Protein AF-A0A7C9PHB1-F1 (afdb_monomer_lite)

pLDDT: mean 70.89, std 14.71, range [35.75, 93.06]

Secondary structure (DSSP, 8-state):
-PPPPP--------------HHHHHHHHHHHHHHHHHHHHHHHHHHHHHHHHHHHHT-------SS-S-THHHHHHHHHHHHHHHHHHHHHHHHTT-GGGHHHHHHHHHHHHHHHHHHHHHHHHHH-HHHHHHHHHSSGGGGHHHHHHHHHHHHHHHHHHHHHHHHHHHTTS-HHHHHHHHHHHHHHHHHHHHHHT-HHHHHHHTSEETTEEHHHHHHHHHHHHHHHHHHSPPTTTTS---

Sequence (241 aa):
MVSPAPLSTLTPSGRAPAYGPEGSADVLARRARWELMLLGAAGLALALAGVLAGLWTWPGPYGAHQESGTGGAWGAGLAAVLYALAWWACVWRAGRHEATRWMWMGMAVLLLCLAMALQLQGLERLTGNARALAHAEGWYAQRRPVQAALLVVLGLGVWRARRLLPRLATATGPQDRAAGMAALLLAVFVLGRAISLHHVDAVLQWPLGPMPLGAWLENGLLAVLVALGLRGPPGARGRQP

Structure (mmCIF, N/CA/C/O backbone):
data_AF-A0A7C9PHB1-F1
#
_entry.id   AF-A0A7C9PHB1-F1
#
loop_
_atom_site.group_PDB
_atom_site.id
_atom_site.type_symbol
_atom_site.label_atom_id
_atom_site.label_alt_id
_atom_site.label_comp_id
_atom_site.label_asym_id
_atom_site.label_entity_id
_atom_site.label_seq_id
_atom_site.pdbx_PDB_ins_code
_atom_site.Cartn_x
_atom_site.Cartn_y
_atom_site.Cartn_z
_atom_site.occupancy
_atom_site.B_iso_or_equiv
_atom_site.auth_seq_id
_atom_site.auth_comp_id
_atom_site.auth_asym_id
_atom_site.auth_atom_id
_atom_site.pdbx_PDB_model_num
ATOM 1 N N . MET A 1 1 ? -24.212 -48.017 75.667 1.00 48.22 1 MET A N 1
ATOM 2 C CA . MET A 1 1 ? -25.182 -48.046 74.552 1.00 48.22 1 MET A CA 1
ATOM 3 C C . MET A 1 1 ? -24.913 -46.827 73.689 1.00 48.22 1 MET A C 1
ATOM 5 O O . MET A 1 1 ? -25.104 -45.713 74.153 1.00 48.22 1 MET A O 1
ATOM 9 N N . VAL A 1 2 ? -24.317 -47.044 72.518 1.00 51.00 2 VAL A N 1
ATOM 10 C CA . VAL A 1 2 ? -23.860 -45.994 71.596 1.00 51.00 2 VAL A CA 1
ATOM 11 C C . VAL A 1 2 ? -25.013 -45.661 70.652 1.00 51.00 2 VAL A C 1
ATOM 13 O O . VAL A 1 2 ? -25.549 -46.556 70.005 1.00 51.00 2 VAL A O 1
ATOM 16 N N . SER A 1 3 ? -25.417 -44.392 70.625 1.00 55.81 3 SER A N 1
ATOM 17 C CA . SER A 1 3 ? -26.483 -43.880 69.759 1.00 55.81 3 SER A CA 1
ATOM 18 C C . SER A 1 3 ? -25.923 -43.608 68.353 1.00 55.81 3 SER A C 1
ATOM 20 O O . SER A 1 3 ? -24.896 -42.929 68.262 1.00 55.81 3 SER A O 1
ATOM 22 N N . PRO A 1 4 ? -26.519 -44.119 67.259 1.00 64.94 4 PRO A N 1
ATOM 23 C CA . PRO A 1 4 ? -26.032 -43.844 65.912 1.00 64.94 4 PRO A CA 1
ATOM 24 C C . PRO A 1 4 ? -26.489 -42.457 65.430 1.00 64.94 4 PRO A C 1
ATOM 26 O O . PRO A 1 4 ? -27.653 -42.083 65.565 1.00 64.94 4 PRO A O 1
ATOM 29 N N . ALA A 1 5 ? -25.554 -41.695 64.861 1.00 61.03 5 ALA A N 1
ATOM 30 C CA . ALA A 1 5 ? -25.803 -40.397 64.238 1.00 61.03 5 ALA A CA 1
ATOM 31 C C . ALA A 1 5 ? -26.538 -40.543 62.884 1.00 61.03 5 ALA A C 1
ATOM 33 O O . ALA A 1 5 ? -26.307 -41.525 62.173 1.00 61.03 5 ALA A O 1
ATOM 34 N N . PRO A 1 6 ? -27.395 -39.581 62.491 1.00 63.75 6 PRO A N 1
ATOM 35 C CA . PRO A 1 6 ? -28.136 -39.651 61.237 1.00 63.75 6 PRO A CA 1
ATOM 36 C C . PRO A 1 6 ? -27.265 -39.274 60.027 1.00 63.75 6 PRO A C 1
ATOM 38 O O . PRO A 1 6 ? -26.577 -38.254 60.020 1.00 63.75 6 PRO A O 1
ATOM 41 N N . LEU A 1 7 ? -27.344 -40.105 58.985 1.00 54.78 7 LEU A N 1
ATOM 42 C CA . LEU A 1 7 ? -26.804 -39.870 57.645 1.00 54.78 7 LEU A CA 1
ATOM 43 C C . LEU A 1 7 ? -27.501 -38.667 56.995 1.00 54.78 7 LEU A C 1
ATOM 45 O O . LEU A 1 7 ? -28.670 -38.736 56.616 1.00 54.78 7 LEU A O 1
ATOM 49 N N . SER A 1 8 ? -26.769 -37.567 56.845 1.00 57.16 8 SER A N 1
ATOM 50 C CA . SER A 1 8 ? -27.176 -36.407 56.062 1.00 57.16 8 SER A CA 1
ATOM 51 C C . SER A 1 8 ? -27.083 -36.711 54.564 1.00 57.16 8 SER A C 1
ATOM 53 O O . SER A 1 8 ? -26.026 -36.992 54.002 1.00 57.16 8 SER A O 1
ATOM 55 N N . THR A 1 9 ? -28.238 -36.640 53.912 1.00 57.38 9 THR A N 1
ATOM 56 C CA . THR A 1 9 ? -28.441 -36.719 52.467 1.00 57.38 9 THR A CA 1
ATOM 57 C C . THR A 1 9 ? -27.758 -35.551 51.752 1.00 57.38 9 THR A C 1
ATOM 59 O O . THR A 1 9 ? -28.245 -34.420 51.781 1.00 57.38 9 THR A O 1
ATOM 62 N N . LEU A 1 10 ? -26.641 -35.823 51.077 1.00 53.00 10 LEU A N 1
ATOM 63 C CA . LEU A 1 10 ? -26.039 -34.922 50.095 1.00 53.00 10 LEU A CA 1
ATOM 64 C C . LEU A 1 10 ? -26.866 -34.961 48.803 1.00 53.00 10 LEU A C 1
ATOM 66 O O . LEU A 1 10 ? -26.681 -35.831 47.957 1.00 53.00 10 LEU A O 1
ATOM 70 N N . THR A 1 11 ? -27.790 -34.016 48.638 1.00 60.16 11 THR A N 1
ATOM 71 C CA . THR A 1 11 ? -28.398 -33.725 47.333 1.00 60.16 11 THR A CA 1
ATOM 72 C C . THR A 1 11 ? -27.399 -32.942 46.473 1.00 60.16 11 THR A C 1
ATOM 74 O O . THR A 1 11 ? -26.999 -31.845 46.879 1.00 60.16 11 THR A O 1
ATOM 77 N N . PRO A 1 12 ? -27.005 -33.428 45.283 1.00 57.41 12 PRO A N 1
ATOM 78 C CA . PRO A 1 12 ? -26.178 -32.655 44.372 1.00 57.41 12 PRO A CA 1
ATOM 79 C C . PRO A 1 12 ? -27.051 -31.573 43.727 1.00 57.41 12 PRO A C 1
ATOM 81 O O . PRO A 1 12 ? -27.823 -31.838 42.809 1.00 57.41 12 PRO A O 1
ATOM 84 N N . SER A 1 13 ? -26.942 -30.335 44.213 1.00 53.66 13 SER A N 1
ATOM 85 C CA . SER A 1 13 ? -27.543 -29.157 43.573 1.00 53.66 13 SER A CA 1
ATOM 86 C C . SER A 1 13 ? -26.730 -28.758 42.334 1.00 53.66 13 SER A C 1
ATOM 88 O O . SER A 1 13 ? -26.072 -27.723 42.272 1.00 53.66 13 SER A O 1
ATOM 90 N N . GLY A 1 14 ? -26.758 -29.617 41.317 1.00 51.91 14 GLY A N 1
ATOM 91 C CA . GLY A 1 14 ? -26.189 -29.348 40.001 1.00 51.91 14 GLY A CA 1
ATOM 92 C C . GLY A 1 14 ? -27.028 -28.320 39.246 1.00 51.91 14 GLY A C 1
ATOM 93 O O . GLY A 1 14 ? -27.779 -28.674 38.342 1.00 51.91 14 GLY A O 1
ATOM 94 N N . ARG A 1 15 ? -26.911 -27.034 39.599 1.00 56.19 15 ARG A N 1
ATOM 95 C CA . ARG A 1 15 ? -27.306 -25.950 38.690 1.00 56.19 15 ARG A CA 1
ATOM 96 C C . ARG A 1 15 ? -26.367 -26.004 37.490 1.00 56.19 15 ARG A C 1
ATOM 98 O O . ARG A 1 15 ? -25.216 -25.588 37.586 1.00 56.19 15 ARG A O 1
ATOM 105 N N . ALA A 1 16 ? -26.861 -26.521 36.367 1.00 58.53 16 ALA A N 1
ATOM 106 C CA . ALA A 1 16 ? -26.212 -26.321 35.081 1.00 58.53 16 ALA A CA 1
ATOM 107 C C . ALA A 1 16 ? -26.002 -24.806 34.883 1.00 58.53 16 ALA A C 1
ATOM 109 O O . ALA A 1 16 ? -26.950 -24.042 35.101 1.00 58.53 16 ALA A O 1
ATOM 110 N N . PRO A 1 17 ? -24.788 -24.342 34.535 1.00 62.47 17 PRO A N 1
ATOM 111 C CA . PRO A 1 17 ? -24.560 -22.930 34.283 1.00 62.47 17 PRO A CA 1
ATOM 112 C C . PRO A 1 17 ? -25.465 -22.511 33.126 1.00 62.47 17 PRO A C 1
ATOM 114 O O . PRO A 1 17 ? -25.335 -23.011 32.009 1.00 62.47 17 PRO A O 1
ATOM 117 N N . ALA A 1 18 ? -26.419 -21.627 33.414 1.00 55.84 18 ALA A N 1
ATOM 118 C CA . ALA A 1 18 ? -27.270 -21.026 32.406 1.00 55.84 18 ALA A CA 1
ATOM 119 C C . ALA A 1 18 ? -26.368 -20.241 31.446 1.00 55.84 18 ALA A C 1
ATOM 121 O O . ALA A 1 18 ? -25.882 -19.158 31.773 1.00 55.84 18 ALA A O 1
ATOM 122 N N . TYR A 1 19 ? -26.093 -20.822 30.279 1.00 56.03 19 TYR A N 1
ATOM 123 C CA . TYR A 1 19 ? -25.385 -20.157 29.194 1.00 56.03 19 TYR A CA 1
ATOM 124 C C . TYR A 1 19 ? -26.337 -19.100 28.627 1.00 56.03 19 TYR A C 1
ATOM 126 O O . TYR A 1 19 ? -27.149 -19.373 27.746 1.00 56.03 19 TYR A O 1
ATOM 134 N N . GLY A 1 20 ? -26.313 -17.906 29.219 1.00 65.44 20 GLY A N 1
ATOM 135 C CA . GLY A 1 20 ? -27.090 -16.774 28.735 1.00 65.44 20 GLY A CA 1
ATOM 136 C C . GLY A 1 20 ? -26.684 -16.408 27.300 1.00 65.44 20 GLY A C 1
ATOM 137 O O . GLY A 1 20 ? -25.546 -16.673 26.897 1.00 65.44 20 GLY A O 1
ATOM 138 N N . PRO A 1 21 ? -27.578 -15.774 26.522 1.00 61.44 21 PRO A N 1
ATOM 139 C CA . PRO A 1 21 ? -27.311 -15.379 25.136 1.00 61.44 21 PRO A CA 1
ATOM 140 C C . PRO A 1 21 ? -26.039 -14.524 24.978 1.00 61.44 21 PRO A C 1
ATOM 142 O O . PRO A 1 21 ? -25.384 -14.603 23.938 1.00 61.44 21 PRO A O 1
ATOM 145 N N . GLU A 1 22 ? -25.612 -13.808 26.023 1.00 58.41 22 GLU A N 1
ATOM 146 C CA . GLU A 1 22 ? -24.348 -13.055 26.064 1.00 58.41 22 GLU A CA 1
ATOM 147 C C . GLU A 1 22 ? -23.098 -13.932 25.861 1.00 58.41 22 GLU A C 1
ATOM 149 O O . GLU A 1 22 ? -22.150 -13.520 25.192 1.00 58.41 22 GLU A O 1
ATOM 154 N N . GLY A 1 23 ? -23.112 -15.187 26.328 1.00 62.91 23 GLY A N 1
ATOM 155 C CA . GLY A 1 23 ? -21.995 -16.117 26.145 1.00 62.91 23 GLY A CA 1
ATOM 156 C C . GLY A 1 23 ? -21.765 -16.497 24.680 1.00 62.91 23 GLY A C 1
ATOM 157 O O . GLY A 1 23 ? -20.626 -16.693 24.257 1.00 62.91 23 GLY A O 1
ATOM 158 N N . SER A 1 24 ? -22.831 -16.557 23.876 1.00 67.31 24 SER A N 1
ATOM 159 C CA . SER A 1 24 ? -22.735 -16.893 22.451 1.00 67.31 24 SER A CA 1
ATOM 160 C C . SER A 1 24 ? -22.140 -15.757 21.611 1.00 67.31 24 SER A C 1
ATOM 162 O O . SER A 1 24 ? -21.308 -16.018 20.738 1.00 67.31 24 SER A O 1
ATOM 164 N N . ALA A 1 25 ? -22.477 -14.501 21.922 1.00 72.38 25 ALA A N 1
ATOM 165 C CA . ALA A 1 25 ? -21.942 -13.327 21.234 1.00 72.38 25 ALA A CA 1
ATOM 166 C C . ALA A 1 25 ? -20.429 -13.182 21.462 1.00 72.38 25 ALA A C 1
ATOM 168 O O . ALA A 1 25 ? -19.664 -12.992 20.514 1.00 72.38 25 ALA A O 1
ATOM 169 N N . ASP A 1 26 ? -19.975 -13.383 22.699 1.00 76.31 26 ASP A N 1
ATOM 170 C CA . ASP A 1 26 ? -18.555 -13.343 23.045 1.00 76.31 26 ASP A CA 1
ATOM 171 C C . ASP A 1 26 ? -17.750 -14.474 22.401 1.00 76.31 26 ASP A C 1
ATOM 173 O O . ASP A 1 26 ? -16.607 -14.276 21.973 1.00 76.31 26 ASP A O 1
ATOM 177 N N . VAL A 1 27 ? -18.329 -15.673 22.308 1.00 75.06 27 VAL A N 1
ATOM 178 C CA . VAL A 1 27 ? -17.698 -16.814 21.633 1.00 75.06 27 VAL A CA 1
ATOM 179 C C . VAL A 1 27 ? -17.568 -16.554 20.130 1.00 75.06 27 VAL A C 1
ATOM 181 O O . VAL A 1 27 ? -16.490 -16.778 19.575 1.00 75.06 27 VAL A O 1
ATOM 184 N N . LEU A 1 28 ? -18.598 -16.004 19.481 1.00 77.38 28 LEU A N 1
ATOM 185 C CA . LEU A 1 28 ? -18.544 -15.619 18.066 1.00 77.38 28 LEU A CA 1
ATOM 186 C C . LEU A 1 28 ? -17.532 -14.491 17.820 1.00 77.38 28 LEU A C 1
ATOM 188 O O . LEU A 1 28 ? -16.728 -14.579 16.892 1.00 77.38 28 LEU A O 1
ATOM 192 N N . ALA A 1 29 ? -17.481 -13.485 18.695 1.00 71.81 29 ALA A N 1
ATOM 193 C CA . ALA A 1 29 ? -16.503 -12.404 18.614 1.00 71.81 29 ALA A CA 1
ATOM 194 C C . ALA A 1 29 ? -15.063 -12.897 18.838 1.00 71.81 29 ALA A C 1
ATOM 196 O O . ALA A 1 29 ? -14.119 -12.379 18.238 1.00 71.81 29 ALA A O 1
ATOM 197 N N . ARG A 1 30 ? -14.848 -13.895 19.705 1.00 75.88 30 ARG A N 1
ATOM 198 C CA . ARG A 1 30 ? -13.538 -14.548 19.873 1.00 75.88 30 ARG A CA 1
ATOM 199 C C . ARG A 1 30 ? -13.159 -15.353 18.633 1.00 75.88 30 ARG A C 1
ATOM 201 O O . ARG A 1 30 ? -12.030 -15.229 18.169 1.00 75.88 30 ARG A O 1
ATOM 208 N N . ARG A 1 31 ? -14.091 -16.112 18.057 1.00 79.75 31 ARG A N 1
ATOM 209 C CA . ARG A 1 31 ? -13.855 -16.906 16.843 1.00 79.75 31 ARG A CA 1
ATOM 210 C C . ARG A 1 31 ? -13.522 -16.032 15.632 1.00 79.75 31 ARG A C 1
ATOM 212 O O . ARG A 1 31 ? -12.525 -16.285 14.968 1.00 79.75 31 ARG A O 1
ATOM 219 N N . ALA A 1 32 ? -14.265 -14.949 15.417 1.00 72.75 32 ALA A N 1
ATOM 220 C CA . ALA A 1 32 ? -13.979 -13.986 14.353 1.00 72.75 32 ALA A CA 1
ATOM 221 C C . ALA A 1 32 ? -12.594 -13.328 14.515 1.00 72.75 32 ALA A C 1
ATOM 223 O O . ALA A 1 32 ? -11.890 -13.105 13.533 1.00 72.75 32 ALA A O 1
ATOM 224 N N . ARG A 1 33 ? -12.165 -13.056 15.757 1.00 74.69 33 ARG A N 1
ATOM 225 C CA . ARG A 1 33 ? -10.807 -12.565 16.048 1.00 74.69 33 ARG A CA 1
ATOM 226 C C . ARG A 1 33 ? -9.734 -13.595 15.686 1.00 74.69 33 ARG A C 1
ATOM 228 O O . ARG A 1 33 ? -8.731 -13.214 15.091 1.00 74.69 33 ARG A O 1
ATOM 235 N N . TRP A 1 34 ? -9.954 -14.872 15.993 1.00 72.62 34 TRP A N 1
ATOM 236 C CA . TRP A 1 34 ? -9.042 -15.957 15.616 1.00 72.62 34 TRP A CA 1
ATOM 237 C C . TRP A 1 34 ? -8.940 -16.143 14.102 1.00 72.62 34 TRP A C 1
ATOM 239 O O . TRP A 1 34 ? -7.836 -16.267 13.582 1.00 72.62 34 TRP A O 1
ATOM 249 N N . GLU A 1 35 ? -10.056 -16.084 13.379 1.00 77.69 35 GLU A N 1
ATOM 250 C CA . GLU A 1 35 ? -10.050 -16.180 11.915 1.00 77.69 35 GLU A CA 1
ATOM 251 C C . GLU A 1 35 ? -9.307 -15.001 11.271 1.00 77.69 35 GLU A C 1
ATOM 253 O O . GLU A 1 35 ? -8.505 -15.203 10.363 1.00 77.69 35 GLU A O 1
ATOM 258 N N . LEU A 1 36 ? -9.467 -13.782 11.798 1.00 70.75 36 LEU A N 1
ATOM 259 C CA . LEU A 1 36 ? -8.688 -12.618 11.358 1.00 70.75 36 LEU A CA 1
ATOM 260 C C . LEU A 1 36 ? -7.189 -12.762 11.660 1.00 70.75 36 LEU A C 1
ATOM 262 O O . LEU A 1 36 ? -6.364 -12.336 10.853 1.00 70.75 36 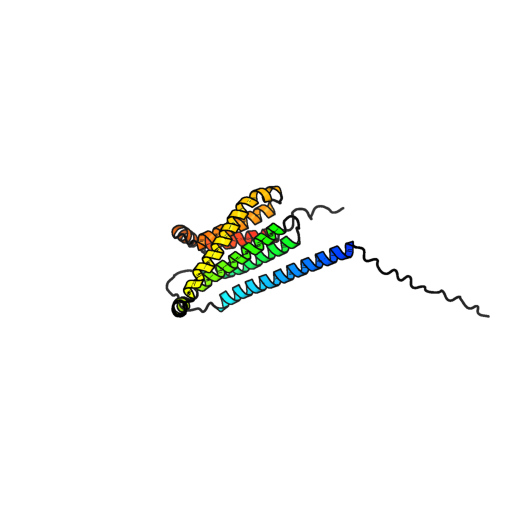LEU A O 1
ATOM 266 N N . MET A 1 37 ? -6.823 -13.371 12.790 1.00 74.31 37 MET A N 1
ATOM 267 C CA . MET A 1 37 ? -5.423 -13.663 13.116 1.00 74.31 37 MET A CA 1
ATOM 268 C C . MET A 1 37 ? -4.830 -14.730 12.193 1.00 74.31 37 MET A C 1
ATOM 270 O O . MET A 1 37 ? -3.692 -14.575 11.765 1.00 74.31 37 MET A O 1
ATOM 274 N N . LEU A 1 38 ? -5.590 -15.774 11.851 1.00 75.38 38 LEU A N 1
ATOM 275 C CA . LEU A 1 38 ? -5.161 -16.825 10.924 1.00 75.38 38 LEU A CA 1
ATOM 276 C C . LEU A 1 38 ? -5.009 -16.296 9.497 1.00 75.38 38 LEU A C 1
ATOM 278 O O . LEU A 1 38 ? -4.001 -16.570 8.851 1.00 75.38 38 LEU A O 1
ATOM 282 N N . LEU A 1 39 ? -5.956 -15.475 9.033 1.00 72.06 39 LEU A N 1
ATOM 283 C CA . LEU A 1 39 ? -5.823 -14.756 7.768 1.00 72.06 39 LEU A CA 1
ATOM 284 C C . LEU A 1 39 ? -4.580 -13.864 7.806 1.00 72.06 39 LEU A C 1
ATOM 286 O O . LEU A 1 39 ? -3.765 -13.934 6.892 1.00 72.06 39 LEU A O 1
ATOM 290 N N . GLY A 1 40 ? -4.386 -13.120 8.902 1.00 67.12 40 GLY A N 1
ATOM 291 C CA . GLY A 1 40 ? -3.184 -12.339 9.202 1.00 67.12 40 GLY A CA 1
ATOM 292 C C . GLY A 1 40 ? -1.880 -13.146 9.122 1.00 67.12 40 GLY A C 1
ATOM 293 O O . GLY A 1 40 ? -0.894 -12.708 8.539 1.00 67.12 40 GLY A O 1
ATOM 294 N N . ALA A 1 41 ? -1.861 -14.353 9.670 1.00 69.88 41 ALA A N 1
ATOM 295 C CA . ALA A 1 41 ? -0.697 -15.227 9.606 1.00 69.88 41 ALA A CA 1
ATOM 296 C C . ALA A 1 41 ? -0.446 -15.728 8.175 1.00 69.88 41 ALA A C 1
ATOM 298 O O . ALA A 1 41 ? 0.697 -15.745 7.727 1.00 69.88 41 ALA A O 1
ATOM 299 N N . ALA A 1 42 ? -1.500 -16.068 7.429 1.00 70.31 42 ALA A N 1
ATOM 300 C CA . ALA A 1 42 ? -1.394 -16.520 6.043 1.00 70.31 42 ALA A CA 1
ATOM 301 C C . ALA A 1 42 ? -0.900 -15.411 5.097 1.00 70.31 42 ALA A C 1
ATOM 303 O O . ALA A 1 42 ? -0.041 -15.658 4.252 1.00 70.31 42 ALA A O 1
ATOM 304 N N . GLY A 1 43 ? -1.385 -14.175 5.255 1.00 61.03 43 GLY A N 1
ATOM 305 C CA . GLY A 1 43 ? -0.899 -13.037 4.470 1.00 61.03 43 GLY A CA 1
ATOM 306 C C . GLY A 1 43 ? 0.538 -12.644 4.822 1.00 61.03 43 GLY A C 1
ATOM 307 O O . GLY A 1 43 ? 1.325 -12.359 3.921 1.00 61.03 43 GLY A O 1
ATOM 308 N N . LEU A 1 44 ? 0.919 -12.719 6.104 1.00 65.44 44 LEU A N 1
ATOM 309 C CA . LEU A 1 44 ? 2.314 -12.573 6.532 1.00 65.44 44 LEU A CA 1
ATOM 310 C C . LEU A 1 44 ? 3.193 -13.667 5.907 1.00 65.44 44 LEU A C 1
ATOM 312 O O . LEU A 1 44 ? 4.265 -13.363 5.397 1.00 65.44 44 LEU A O 1
ATOM 316 N N . ALA A 1 45 ? 2.732 -14.919 5.897 1.00 65.31 45 ALA A N 1
ATOM 317 C CA . ALA A 1 45 ? 3.451 -16.042 5.304 1.00 65.31 45 ALA A CA 1
ATOM 318 C C . ALA A 1 45 ? 3.623 -15.889 3.786 1.00 65.31 45 ALA A C 1
ATOM 320 O O . ALA A 1 45 ? 4.707 -16.150 3.280 1.00 65.31 45 ALA A O 1
ATOM 321 N N . LEU A 1 46 ? 2.608 -15.408 3.062 1.00 64.56 46 LEU A N 1
ATOM 322 C CA . LEU A 1 46 ? 2.711 -15.105 1.629 1.00 64.56 46 LEU A CA 1
ATOM 323 C C . LEU A 1 46 ? 3.670 -13.944 1.349 1.00 64.56 46 LEU A C 1
ATOM 325 O O . LEU A 1 46 ? 4.458 -14.008 0.408 1.00 64.56 46 LEU A O 1
ATOM 329 N N . ALA A 1 47 ? 3.643 -12.899 2.176 1.00 59.03 47 ALA A N 1
ATOM 330 C CA . ALA A 1 47 ? 4.564 -11.777 2.043 1.00 59.03 47 ALA A CA 1
ATOM 331 C C . ALA A 1 47 ? 6.011 -12.191 2.356 1.00 59.03 47 ALA A C 1
ATOM 333 O O . ALA A 1 47 ? 6.920 -11.847 1.604 1.00 59.03 47 ALA A O 1
ATOM 334 N N . LEU A 1 48 ? 6.223 -12.990 3.406 1.00 61.69 48 LEU A N 1
ATOM 335 C CA . LEU A 1 48 ? 7.519 -13.583 3.736 1.00 61.69 48 LEU A CA 1
ATOM 336 C C . LEU A 1 48 ? 7.980 -14.567 2.662 1.00 61.69 48 LEU A C 1
ATOM 338 O O . LEU A 1 48 ? 9.151 -14.554 2.314 1.00 61.69 48 LEU A O 1
ATOM 342 N N . ALA A 1 49 ? 7.084 -15.363 2.080 1.00 63.66 49 ALA A N 1
ATOM 343 C CA . ALA A 1 49 ? 7.401 -16.218 0.941 1.00 63.66 49 ALA A CA 1
ATOM 344 C C . ALA A 1 49 ? 7.807 -15.388 -0.285 1.00 63.66 49 ALA A C 1
ATOM 346 O O . ALA A 1 49 ? 8.717 -15.787 -0.997 1.00 63.66 49 ALA A O 1
ATOM 347 N N . GLY A 1 50 ? 7.211 -14.211 -0.497 1.00 58.53 50 GLY A N 1
ATOM 348 C CA . GLY A 1 50 ? 7.636 -13.250 -1.520 1.00 58.53 50 GLY A CA 1
ATOM 349 C C . GLY A 1 50 ? 8.998 -12.608 -1.229 1.00 58.53 50 GLY A C 1
ATOM 350 O O . GLY A 1 50 ? 9.801 -12.450 -2.143 1.00 58.53 50 GLY A O 1
ATOM 351 N N . VAL A 1 51 ? 9.295 -12.282 0.035 1.00 56.94 51 VAL A N 1
ATOM 352 C CA . VAL A 1 51 ? 10.623 -11.810 0.479 1.00 56.94 51 VAL A CA 1
ATOM 353 C C . VAL A 1 51 ? 11.667 -12.898 0.270 1.00 56.94 51 VAL A C 1
ATOM 355 O O . VAL A 1 51 ? 12.713 -12.641 -0.310 1.00 56.94 51 VAL A O 1
ATOM 358 N N . LEU A 1 52 ? 11.374 -14.118 0.716 1.00 58.69 52 LEU A N 1
ATOM 359 C CA . LEU A 1 52 ? 12.258 -15.265 0.582 1.00 58.69 52 LEU A CA 1
ATOM 360 C C . LEU A 1 52 ? 12.427 -15.648 -0.882 1.00 58.69 52 LEU A C 1
ATOM 362 O O . LEU A 1 52 ? 13.549 -15.902 -1.276 1.00 58.69 52 LEU A O 1
ATOM 366 N N . ALA A 1 53 ? 11.380 -15.601 -1.706 1.00 55.41 53 ALA A N 1
ATOM 367 C CA . ALA A 1 53 ? 11.494 -15.780 -3.148 1.00 55.41 53 ALA A CA 1
ATOM 368 C C . ALA A 1 53 ? 12.357 -14.678 -3.772 1.00 55.41 53 ALA A C 1
ATOM 370 O O . ALA A 1 53 ? 13.260 -14.999 -4.525 1.00 55.41 53 ALA A O 1
ATOM 371 N N . GLY A 1 54 ? 12.165 -13.406 -3.409 1.00 51.28 54 GLY A N 1
ATOM 372 C CA . GLY A 1 54 ? 12.981 -12.294 -3.908 1.00 51.28 54 GLY A CA 1
ATOM 373 C C . GLY A 1 54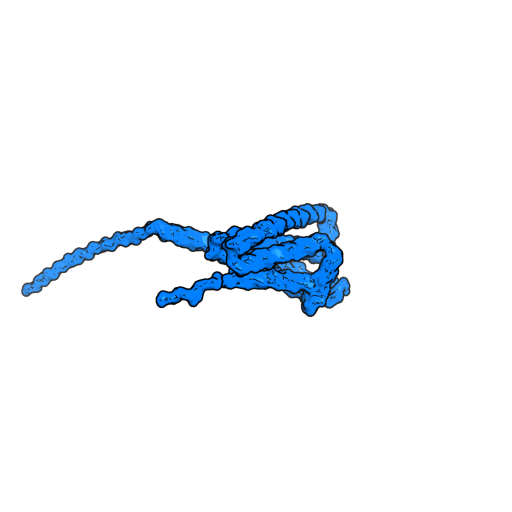 ? 14.450 -12.351 -3.472 1.00 51.28 54 GLY A C 1
ATOM 374 O O . GLY A 1 54 ? 15.329 -11.988 -4.248 1.00 51.28 54 GLY A O 1
ATOM 375 N N . LEU A 1 55 ? 14.724 -12.842 -2.260 1.00 52.66 55 LEU A N 1
ATOM 376 C CA . LEU A 1 55 ? 16.075 -13.103 -1.750 1.00 52.66 55 LEU A CA 1
ATOM 377 C C . LEU A 1 55 ? 16.692 -14.368 -2.374 1.00 52.66 55 LEU A C 1
ATOM 379 O O . LEU A 1 55 ? 17.892 -14.398 -2.624 1.00 52.66 55 LEU A O 1
ATOM 383 N N . TRP A 1 56 ? 15.885 -15.400 -2.635 1.00 42.72 56 TRP A N 1
ATOM 384 C CA . TRP A 1 56 ? 16.304 -16.702 -3.166 1.00 42.72 56 TRP A CA 1
ATOM 385 C C . TRP A 1 56 ? 16.520 -16.684 -4.681 1.00 42.72 56 TRP A C 1
ATOM 387 O O . TRP A 1 56 ? 17.445 -17.310 -5.186 1.00 42.72 56 TRP A O 1
ATOM 397 N N . THR A 1 57 ? 15.707 -15.934 -5.426 1.00 48.19 57 THR A N 1
ATOM 398 C CA . THR A 1 57 ? 15.856 -15.739 -6.875 1.00 48.19 57 THR A CA 1
ATOM 399 C C . THR A 1 57 ? 16.765 -14.563 -7.214 1.00 48.19 57 THR A C 1
ATOM 401 O O . THR A 1 57 ? 16.716 -14.078 -8.342 1.00 48.19 57 THR A O 1
ATOM 404 N N . TRP A 1 58 ? 17.580 -14.087 -6.268 1.00 41.31 58 TRP A N 1
ATOM 405 C CA . TRP A 1 58 ? 18.706 -13.201 -6.547 1.00 41.31 58 TRP A CA 1
ATOM 406 C C . TRP A 1 58 ? 19.984 -14.037 -6.710 1.00 41.31 58 TRP A C 1
ATOM 408 O O . TRP A 1 58 ? 20.760 -14.176 -5.762 1.00 41.31 58 TRP A O 1
ATOM 418 N N . PRO A 1 59 ? 20.259 -14.605 -7.898 1.00 36.66 59 PRO A N 1
ATOM 419 C CA . PRO A 1 59 ? 21.610 -14.992 -8.221 1.00 36.66 59 PRO A CA 1
ATOM 420 C C . PRO A 1 59 ? 22.372 -13.695 -8.524 1.00 36.66 59 PRO A C 1
ATOM 422 O O . PRO A 1 59 ? 22.203 -13.086 -9.579 1.00 36.66 59 PRO A O 1
ATOM 425 N N . GLY A 1 60 ? 23.265 -13.265 -7.630 1.00 44.75 60 GLY A N 1
ATOM 426 C CA . GLY A 1 60 ? 24.512 -12.715 -8.171 1.00 44.75 60 GLY A CA 1
ATOM 427 C C . GLY A 1 60 ? 25.146 -13.834 -9.009 1.00 44.75 60 GLY A C 1
ATOM 428 O O . GLY A 1 60 ? 25.014 -14.983 -8.583 1.00 44.75 60 GLY A O 1
ATOM 429 N N . PRO A 1 61 ? 25.787 -13.599 -10.169 1.00 45.88 61 PRO A N 1
ATOM 430 C CA . PRO A 1 61 ? 26.430 -12.367 -10.645 1.00 45.88 61 PRO A CA 1
ATOM 431 C C . PRO A 1 61 ? 26.158 -12.083 -12.146 1.00 45.88 61 PRO A C 1
ATOM 433 O O . PRO A 1 61 ? 26.428 -12.947 -12.950 1.00 45.88 61 PRO A O 1
ATOM 436 N N . TYR A 1 62 ? 25.666 -10.915 -12.575 1.00 39.75 62 TYR A N 1
ATOM 437 C CA . TYR A 1 62 ? 25.986 -10.283 -13.885 1.00 39.75 62 TYR A CA 1
ATOM 438 C C . TYR A 1 62 ? 25.118 -9.031 -14.071 1.00 39.75 62 TYR A C 1
ATOM 440 O O . TYR A 1 62 ? 23.941 -9.089 -14.412 1.00 39.75 62 TYR A O 1
ATOM 448 N N . GLY A 1 63 ? 25.743 -7.883 -13.838 1.00 35.75 63 GLY A N 1
ATOM 449 C CA . GLY A 1 63 ? 25.190 -6.550 -14.052 1.00 35.75 63 GLY A CA 1
ATOM 450 C C . GLY A 1 63 ? 26.251 -5.492 -13.771 1.00 35.75 63 GLY A C 1
ATOM 451 O O . GLY A 1 63 ? 25.984 -4.506 -13.101 1.00 35.75 63 GLY A O 1
ATOM 452 N N . ALA A 1 64 ? 27.480 -5.736 -14.236 1.00 36.91 64 ALA A N 1
ATOM 453 C CA . ALA A 1 64 ? 28.666 -4.905 -14.031 1.00 36.91 64 ALA A CA 1
ATOM 454 C C . ALA A 1 64 ? 28.633 -3.554 -14.782 1.00 36.91 64 ALA A C 1
ATOM 456 O O . ALA A 1 64 ? 29.678 -2.966 -15.019 1.00 36.91 64 ALA A O 1
ATOM 457 N N . HIS A 1 65 ? 27.450 -3.036 -15.122 1.00 37.97 65 HIS A N 1
ATOM 458 C CA . HIS A 1 65 ? 27.270 -1.682 -15.648 1.00 37.97 65 HIS A CA 1
ATOM 459 C C . HIS A 1 65 ? 25.979 -1.050 -15.111 1.00 37.97 65 HIS A C 1
ATOM 461 O O . HIS A 1 65 ? 25.080 -0.686 -15.861 1.00 37.97 65 HIS A O 1
ATOM 467 N N . GLN A 1 66 ? 25.889 -0.907 -13.790 1.00 41.50 66 GLN A N 1
ATOM 468 C CA . GLN A 1 66 ? 25.311 0.299 -13.202 1.00 41.50 66 GLN A CA 1
ATOM 469 C C . GLN A 1 66 ? 25.957 0.511 -11.835 1.00 41.50 66 GLN A C 1
ATOM 471 O O . GLN A 1 66 ? 25.690 -0.189 -10.861 1.00 41.50 66 GLN A O 1
ATOM 476 N N . GLU A 1 67 ? 26.926 1.412 -11.830 1.00 36.66 67 GLU A N 1
ATOM 477 C CA . GLU A 1 67 ? 27.765 1.734 -10.691 1.00 36.66 67 GLU A CA 1
ATOM 478 C C . GLU A 1 67 ? 26.937 2.270 -9.511 1.00 36.66 67 GLU A C 1
ATOM 480 O O . GLU A 1 67 ? 26.008 3.058 -9.677 1.00 36.66 67 GLU A O 1
ATOM 485 N N . SER A 1 68 ? 27.358 1.870 -8.306 1.00 37.78 68 SER A N 1
ATOM 486 C CA . SER A 1 68 ? 26.992 2.388 -6.979 1.00 37.78 68 SER A CA 1
ATOM 487 C C . SER A 1 68 ? 25.617 2.020 -6.390 1.00 37.78 68 SER A C 1
ATOM 489 O O . SER A 1 68 ? 24.634 2.746 -6.483 1.00 37.78 68 SER A O 1
ATOM 491 N N . GLY A 1 69 ? 25.601 0.939 -5.603 1.00 43.66 69 GLY A N 1
ATOM 492 C CA . GLY A 1 69 ? 24.740 0.891 -4.421 1.00 43.66 69 GLY A CA 1
ATOM 493 C C . GLY A 1 69 ? 24.239 -0.493 -4.043 1.00 43.66 69 GLY A C 1
ATOM 494 O O . GLY A 1 69 ? 23.132 -0.884 -4.404 1.00 43.66 69 GLY A O 1
ATOM 495 N N . THR A 1 70 ? 24.980 -1.166 -3.163 1.00 48.53 70 THR A N 1
ATOM 496 C CA . THR A 1 70 ? 24.480 -2.251 -2.295 1.00 48.53 70 THR A CA 1
ATOM 497 C C . THR A 1 70 ? 23.110 -1.939 -1.672 1.00 48.53 70 THR A C 1
ATOM 499 O O . THR A 1 70 ? 22.344 -2.850 -1.385 1.00 48.53 70 THR A O 1
ATOM 502 N N . GLY A 1 71 ? 22.759 -0.661 -1.525 1.00 47.41 71 GLY A N 1
ATOM 503 C CA . GLY A 1 71 ? 21.497 -0.155 -0.999 1.00 47.41 71 GLY A CA 1
ATOM 504 C C . GLY A 1 71 ? 20.203 -0.496 -1.751 1.00 47.41 71 GLY A C 1
ATOM 505 O O . GLY A 1 71 ? 19.141 -0.520 -1.127 1.00 47.41 71 GLY A O 1
ATOM 506 N N . GLY A 1 72 ? 20.257 -0.820 -3.048 1.00 55.53 72 GLY A N 1
ATOM 507 C CA . GLY A 1 72 ? 19.056 -1.175 -3.821 1.00 55.53 72 GLY A CA 1
ATOM 508 C C . GLY A 1 72 ? 18.385 -2.472 -3.345 1.00 55.53 72 GLY A C 1
ATOM 509 O O . GLY A 1 72 ? 17.158 -2.548 -3.268 1.00 55.53 72 GLY A O 1
ATOM 510 N N . ALA A 1 73 ? 19.188 -3.467 -2.954 1.00 58.19 73 ALA A N 1
ATOM 511 C CA . ALA A 1 73 ? 18.698 -4.759 -2.469 1.00 58.19 73 ALA A CA 1
ATOM 512 C C . ALA A 1 73 ? 18.062 -4.649 -1.070 1.00 58.19 73 ALA A C 1
ATOM 514 O O . ALA A 1 73 ? 16.976 -5.182 -0.831 1.00 58.19 73 ALA A O 1
ATOM 515 N N . TRP A 1 74 ? 18.690 -3.887 -0.166 1.00 63.53 74 TRP A N 1
ATOM 516 C CA . TRP A 1 74 ? 18.155 -3.630 1.176 1.00 63.53 74 TRP A CA 1
ATOM 517 C C . TRP A 1 74 ? 16.828 -2.868 1.130 1.00 63.53 74 TRP A C 1
ATOM 519 O O . TRP A 1 74 ? 15.923 -3.176 1.902 1.00 63.53 74 TRP A O 1
ATOM 529 N N . GLY A 1 75 ? 16.683 -1.912 0.205 1.00 67.38 75 GLY A N 1
ATOM 530 C CA . GLY A 1 75 ? 15.453 -1.134 0.049 1.00 67.38 75 GLY A CA 1
ATOM 531 C C . GLY A 1 75 ? 14.246 -1.982 -0.362 1.00 67.38 75 GLY A C 1
ATOM 532 O O . GLY A 1 75 ? 13.161 -1.797 0.185 1.00 67.38 75 GLY A O 1
ATOM 533 N N . ALA A 1 76 ? 14.431 -2.939 -1.277 1.00 70.00 76 ALA A N 1
ATOM 534 C CA . ALA A 1 76 ? 13.361 -3.834 -1.720 1.00 70.00 76 ALA A CA 1
ATOM 535 C C . ALA A 1 76 ? 12.954 -4.848 -0.637 1.00 70.00 76 ALA A C 1
ATOM 537 O O . ALA A 1 76 ? 11.762 -5.048 -0.395 1.00 70.00 76 ALA A O 1
ATOM 538 N N . GLY A 1 77 ? 13.934 -5.450 0.051 1.00 72.69 77 GLY A N 1
ATOM 539 C CA . GLY A 1 77 ? 13.671 -6.356 1.172 1.00 72.69 77 GLY A CA 1
ATOM 540 C C . GLY A 1 77 ? 12.946 -5.652 2.323 1.00 72.69 77 GLY A C 1
ATOM 541 O O . GLY A 1 77 ? 11.951 -6.167 2.838 1.00 72.69 77 GLY A O 1
ATOM 542 N N . LEU A 1 78 ? 13.386 -4.437 2.670 1.00 81.06 78 LEU A N 1
ATOM 543 C CA . LEU A 1 78 ? 12.738 -3.601 3.680 1.00 81.06 78 LEU A CA 1
ATOM 544 C C . LEU A 1 78 ? 11.292 -3.265 3.298 1.00 81.06 78 LEU A C 1
ATOM 546 O O . LEU A 1 78 ? 10.397 -3.440 4.124 1.00 81.06 78 LEU A O 1
ATOM 550 N N . ALA A 1 79 ? 11.051 -2.843 2.053 1.00 81.81 79 ALA A N 1
ATOM 551 C CA . ALA A 1 79 ? 9.710 -2.513 1.581 1.00 81.81 79 ALA A CA 1
ATOM 552 C C . ALA A 1 79 ? 8.766 -3.711 1.711 1.00 81.81 79 ALA A C 1
ATOM 554 O O . ALA A 1 79 ? 7.672 -3.575 2.252 1.00 81.81 79 ALA A O 1
ATOM 555 N N . ALA A 1 80 ? 9.193 -4.901 1.289 1.00 80.44 80 ALA A N 1
ATOM 556 C CA . ALA A 1 80 ? 8.370 -6.103 1.364 1.00 80.44 80 ALA A CA 1
ATOM 557 C C . ALA A 1 80 ? 8.015 -6.495 2.814 1.00 80.44 80 ALA A C 1
ATOM 559 O O . ALA A 1 80 ? 6.854 -6.802 3.100 1.00 80.44 80 ALA A O 1
ATOM 560 N N . VAL A 1 81 ? 8.968 -6.398 3.749 1.00 83.06 81 VAL A N 1
ATOM 561 C CA . VAL A 1 81 ? 8.696 -6.583 5.187 1.00 83.06 81 VAL A CA 1
ATOM 562 C C . VAL A 1 81 ? 7.708 -5.530 5.695 1.00 83.06 81 VAL A C 1
ATOM 564 O O . VAL A 1 81 ? 6.746 -5.864 6.388 1.00 83.06 81 VAL A O 1
ATOM 567 N N . LEU A 1 82 ? 7.896 -4.262 5.329 1.00 88.50 82 LEU A N 1
ATOM 568 C CA . LEU A 1 82 ? 7.017 -3.174 5.751 1.00 88.50 82 LEU A CA 1
ATOM 569 C C . LEU A 1 82 ? 5.602 -3.288 5.166 1.00 88.50 82 LEU A C 1
ATOM 571 O O . LEU A 1 82 ? 4.647 -3.005 5.884 1.00 88.50 82 LEU A O 1
ATOM 575 N N . TYR A 1 83 ? 5.433 -3.760 3.928 1.00 87.31 83 TYR A N 1
ATOM 576 C CA . TYR A 1 83 ? 4.118 -4.093 3.366 1.00 87.31 83 TYR A CA 1
ATOM 577 C C . TYR A 1 83 ? 3.422 -5.175 4.190 1.00 87.31 83 TYR A C 1
ATOM 579 O O . TYR A 1 83 ? 2.249 -5.020 4.530 1.00 87.31 83 TYR A O 1
ATOM 587 N N . ALA A 1 84 ? 4.143 -6.239 4.555 1.00 85.00 84 ALA A N 1
ATOM 588 C CA . ALA A 1 84 ? 3.604 -7.328 5.367 1.00 85.00 84 ALA A CA 1
ATOM 589 C C . ALA A 1 84 ? 3.145 -6.829 6.747 1.00 85.00 84 ALA A C 1
ATOM 591 O O . ALA A 1 84 ? 2.028 -7.113 7.185 1.00 85.00 84 ALA A O 1
ATOM 592 N N . LEU A 1 85 ? 3.986 -6.028 7.406 1.00 89.00 85 LEU A N 1
ATOM 593 C CA . LEU A 1 85 ? 3.684 -5.432 8.705 1.00 89.00 85 LEU A CA 1
ATOM 594 C C . LEU A 1 85 ? 2.524 -4.436 8.624 1.00 89.00 85 LEU A C 1
ATOM 596 O O . LEU A 1 85 ? 1.654 -4.450 9.492 1.00 89.00 85 LEU A O 1
ATOM 600 N N . ALA A 1 86 ? 2.486 -3.587 7.596 1.00 90.44 86 ALA A N 1
ATOM 601 C CA . ALA A 1 86 ? 1.429 -2.597 7.402 1.00 90.44 86 ALA A CA 1
ATOM 602 C C . ALA A 1 86 ? 0.083 -3.283 7.158 1.00 90.44 86 ALA A C 1
ATOM 604 O O . ALA A 1 86 ? -0.933 -2.902 7.743 1.00 90.44 86 ALA A O 1
ATOM 605 N N . TRP A 1 87 ? 0.087 -4.332 6.337 1.00 90.44 87 TRP A N 1
ATOM 606 C CA . TRP A 1 87 ? -1.082 -5.152 6.065 1.00 90.44 87 TRP A CA 1
ATOM 607 C C . TRP A 1 87 ? -1.586 -5.844 7.337 1.00 90.44 87 TRP A C 1
ATOM 609 O O . TRP A 1 87 ? -2.761 -5.710 7.686 1.00 90.44 87 TRP A O 1
ATOM 619 N N . TRP A 1 88 ? -0.691 -6.492 8.090 1.00 87.44 88 TRP A N 1
ATOM 620 C CA . TRP A 1 88 ? -1.032 -7.126 9.364 1.00 87.44 88 TRP A CA 1
ATOM 621 C C . TRP A 1 88 ? -1.585 -6.117 10.376 1.00 87.44 88 TRP A C 1
ATOM 623 O O . TRP A 1 88 ? -2.624 -6.366 10.988 1.00 87.44 88 TRP A O 1
ATOM 633 N N . ALA A 1 89 ? -0.956 -4.946 10.505 1.00 89.69 89 ALA A N 1
ATOM 634 C CA . ALA A 1 89 ? -1.418 -3.877 11.383 1.00 89.69 89 ALA A CA 1
ATOM 635 C C . ALA A 1 89 ? -2.825 -3.384 10.996 1.00 89.69 89 ALA A C 1
ATOM 637 O O . ALA A 1 89 ? -3.650 -3.124 11.876 1.00 89.69 89 ALA A O 1
ATOM 638 N N . CYS A 1 90 ? -3.137 -3.317 9.697 1.00 88.81 90 CYS A N 1
ATOM 639 C CA . CYS A 1 90 ? -4.475 -2.969 9.222 1.00 88.81 90 CYS A CA 1
ATOM 640 C C . CYS A 1 90 ? -5.517 -4.031 9.596 1.00 88.81 90 CYS A C 1
ATOM 642 O O . CYS A 1 90 ? -6.566 -3.686 10.142 1.00 88.81 90 CYS A O 1
ATOM 644 N N . VAL A 1 91 ? -5.228 -5.316 9.369 1.00 86.62 91 VAL A N 1
ATOM 645 C CA . VAL A 1 91 ? -6.130 -6.427 9.732 1.00 86.62 91 VAL A CA 1
ATOM 646 C C . VAL A 1 91 ? -6.346 -6.484 11.246 1.00 86.62 91 VAL A C 1
ATOM 648 O O . VAL A 1 91 ? -7.478 -6.587 11.724 1.00 86.62 91 VAL A O 1
ATOM 651 N N . TRP A 1 92 ? -5.270 -6.337 12.018 1.00 86.31 92 TRP A N 1
ATOM 652 C CA . TRP A 1 92 ? -5.303 -6.297 13.477 1.00 86.31 92 TRP A CA 1
ATOM 653 C C . TRP A 1 92 ? -6.194 -5.172 14.007 1.00 86.31 92 TRP A C 1
ATOM 655 O O . TRP A 1 92 ? -6.975 -5.371 14.943 1.00 86.31 92 TRP A O 1
ATOM 665 N N . ARG A 1 93 ? -6.100 -3.984 13.403 1.00 85.75 93 ARG A N 1
ATOM 666 C CA . ARG A 1 93 ? -6.893 -2.825 13.810 1.00 85.75 93 ARG A CA 1
ATOM 667 C C . ARG A 1 93 ? -8.350 -2.927 13.374 1.00 85.75 93 ARG A C 1
ATOM 669 O O . ARG A 1 93 ? -9.231 -2.568 14.156 1.00 85.75 93 ARG A O 1
ATOM 676 N N . ALA A 1 94 ? -8.615 -3.501 12.202 1.00 85.88 94 ALA A N 1
ATOM 677 C CA . ALA A 1 94 ? -9.968 -3.796 11.738 1.00 85.88 94 ALA A CA 1
ATOM 678 C C . ALA A 1 94 ? -10.739 -4.706 12.713 1.00 85.88 94 ALA A C 1
ATOM 680 O O . ALA A 1 94 ? -11.942 -4.534 12.892 1.00 85.88 94 ALA A O 1
ATOM 681 N N . GLY A 1 95 ? -10.048 -5.637 13.381 1.00 81.00 95 GLY A N 1
ATOM 682 C CA . GLY A 1 95 ? -10.634 -6.513 14.401 1.00 81.00 95 GLY A CA 1
ATOM 683 C C . GLY A 1 95 ? -10.895 -5.855 15.763 1.00 81.00 95 GLY A C 1
ATOM 684 O O . GLY A 1 95 ? -11.523 -6.478 16.616 1.00 81.00 95 GLY A O 1
ATOM 685 N N . ARG A 1 96 ? -10.411 -4.626 16.001 1.00 80.38 96 ARG A N 1
ATOM 686 C CA . ARG A 1 96 ? -10.579 -3.907 17.281 1.00 80.38 96 ARG A CA 1
ATOM 687 C C . ARG A 1 96 ? -11.599 -2.777 17.251 1.00 80.38 96 ARG A C 1
ATOM 689 O O . ARG A 1 96 ? -12.091 -2.406 18.310 1.00 80.38 96 ARG A O 1
ATOM 696 N N . HIS A 1 97 ? -11.899 -2.223 16.080 1.00 76.06 97 HIS A N 1
ATOM 697 C CA . HIS A 1 97 ? -12.805 -1.085 15.949 1.00 76.06 97 HIS A CA 1
ATOM 698 C C . HIS A 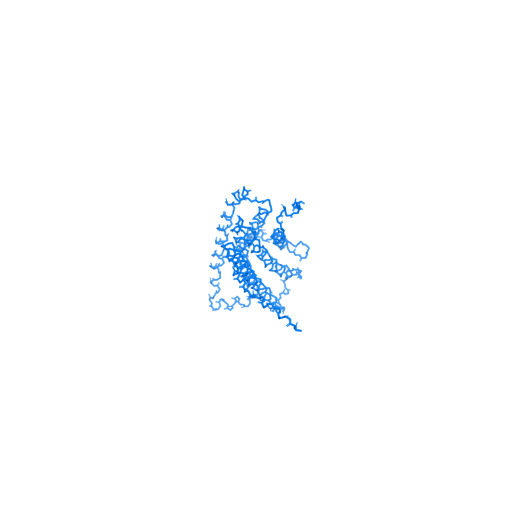1 97 ? -13.841 -1.333 14.857 1.00 76.06 97 HIS A C 1
ATOM 700 O O . HIS A 1 97 ? -13.552 -1.181 13.673 1.00 76.06 97 HIS A O 1
ATOM 706 N N . GLU A 1 98 ? -15.073 -1.653 15.255 1.00 77.50 98 GLU A N 1
ATOM 707 C CA . GLU A 1 98 ? -16.166 -1.920 14.312 1.00 77.50 98 GLU A CA 1
ATOM 708 C C . GLU A 1 98 ? -16.501 -0.700 13.446 1.00 77.50 98 GLU A C 1
ATOM 710 O O . GLU A 1 98 ? -16.644 -0.832 12.231 1.00 77.50 98 GLU A O 1
ATOM 715 N N . ALA A 1 99 ? -16.513 0.499 14.042 1.00 79.81 99 ALA A N 1
ATOM 716 C CA . ALA A 1 99 ? -16.828 1.751 13.348 1.00 79.81 99 ALA A CA 1
ATOM 717 C C . ALA A 1 99 ? -15.878 2.063 12.176 1.00 79.81 99 ALA A C 1
ATOM 719 O O . ALA A 1 99 ? -16.285 2.676 11.193 1.00 79.81 99 ALA A O 1
ATOM 720 N N . THR A 1 100 ? -14.616 1.629 12.256 1.00 83.19 100 THR A N 1
ATOM 721 C CA . THR A 1 100 ? -13.601 1.874 11.217 1.00 83.19 100 THR A CA 1
ATOM 722 C C . THR A 1 100 ? -13.149 0.603 10.506 1.00 83.19 100 THR A C 1
ATOM 724 O O . THR A 1 100 ? -12.279 0.663 9.634 1.00 83.19 100 THR A O 1
ATOM 727 N N . ARG A 1 101 ? -13.772 -0.546 10.801 1.00 84.69 101 ARG A N 1
ATOM 728 C CA . ARG A 1 101 ? -13.398 -1.865 10.272 1.00 84.69 101 ARG A CA 1
ATOM 729 C C . ARG A 1 101 ? -13.278 -1.871 8.754 1.00 84.69 101 ARG A C 1
ATOM 731 O O . ARG A 1 101 ? -12.274 -2.336 8.224 1.00 84.69 101 ARG A O 1
ATOM 738 N N . TRP A 1 102 ? -14.269 -1.321 8.057 1.00 83.44 102 TRP A N 1
ATOM 739 C CA . TRP A 1 102 ? -14.289 -1.290 6.593 1.00 83.44 102 TRP A CA 1
ATOM 740 C C . TRP A 1 102 ? -13.169 -0.442 5.993 1.00 83.44 102 TRP A C 1
ATOM 742 O O . TRP A 1 102 ? -12.606 -0.815 4.968 1.00 83.44 102 TRP A O 1
ATOM 752 N N . MET A 1 103 ? -12.799 0.658 6.650 1.00 85.19 103 MET A N 1
ATOM 753 C CA . MET A 1 103 ? -11.676 1.492 6.224 1.00 85.19 103 MET A CA 1
ATOM 754 C C . MET A 1 103 ? -10.356 0.721 6.341 1.00 85.19 103 MET A C 1
ATOM 756 O O . MET A 1 103 ? -9.589 0.661 5.383 1.00 85.19 103 MET A O 1
ATOM 760 N N . TRP A 1 104 ? -10.113 0.086 7.491 1.00 87.88 104 TRP A N 1
ATOM 761 C CA . TRP A 1 104 ? -8.896 -0.690 7.743 1.00 87.88 104 TRP A CA 1
ATOM 762 C C . TRP A 1 104 ? -8.795 -1.936 6.853 1.00 87.88 104 TRP A C 1
ATOM 764 O O . TRP A 1 104 ? -7.727 -2.206 6.307 1.00 87.88 104 TRP A O 1
ATOM 774 N N . MET A 1 105 ? -9.906 -2.639 6.612 1.00 85.69 105 MET A N 1
ATOM 775 C CA . MET A 1 105 ? -9.955 -3.739 5.640 1.00 85.69 105 MET A CA 1
ATOM 776 C C . MET A 1 105 ? -9.706 -3.253 4.210 1.00 85.69 105 MET A C 1
ATOM 778 O O . MET A 1 105 ? -8.958 -3.889 3.475 1.00 85.69 105 MET A O 1
ATOM 782 N N . GLY A 1 106 ? -10.281 -2.111 3.820 1.00 85.25 106 GLY A N 1
ATOM 783 C CA . GLY A 1 106 ? -10.033 -1.504 2.513 1.00 85.25 106 GLY A CA 1
ATOM 784 C C . GLY A 1 106 ? -8.556 -1.167 2.298 1.00 85.25 106 GLY A C 1
ATOM 785 O O . GLY A 1 106 ? -8.012 -1.457 1.236 1.00 85.25 106 GLY A O 1
ATOM 786 N N . MET A 1 107 ? -7.880 -0.630 3.320 1.00 87.75 107 MET A N 1
ATOM 787 C CA . MET A 1 107 ? -6.434 -0.380 3.276 1.00 87.75 107 MET A CA 1
ATOM 788 C C . MET A 1 107 ? -5.620 -1.674 3.207 1.00 87.75 107 MET A C 1
ATOM 790 O O . MET A 1 107 ? -4.660 -1.733 2.448 1.00 87.75 107 MET A O 1
ATOM 794 N N . ALA A 1 108 ? -6.010 -2.724 3.936 1.00 87.38 108 ALA A N 1
ATOM 795 C CA . ALA A 1 108 ? -5.352 -4.026 3.841 1.00 87.38 108 ALA A CA 1
ATOM 796 C C . ALA A 1 108 ? -5.452 -4.600 2.416 1.00 87.38 108 ALA A C 1
ATOM 798 O O . ALA A 1 108 ? -4.448 -5.009 1.838 1.00 87.38 108 ALA A O 1
ATOM 799 N N . VAL A 1 109 ? -6.638 -4.570 1.804 1.00 85.56 109 VAL A N 1
ATOM 800 C CA . VAL A 1 109 ? -6.818 -5.016 0.411 1.00 85.56 109 VAL A CA 1
ATOM 801 C C . VAL A 1 109 ? -5.980 -4.169 -0.547 1.00 85.56 109 VAL A C 1
ATOM 803 O O . VAL A 1 109 ? -5.284 -4.720 -1.396 1.00 85.56 109 VAL A O 1
ATOM 806 N N . LEU A 1 110 ? -5.983 -2.844 -0.375 1.00 85.06 110 LEU A N 1
ATOM 807 C CA . LEU A 1 110 ? -5.167 -1.929 -1.170 1.00 85.06 110 LEU A CA 1
ATOM 808 C C . LEU A 1 110 ? -3.676 -2.293 -1.083 1.00 85.06 110 LEU A C 1
ATOM 810 O O . LEU A 1 110 ? -3.051 -2.506 -2.116 1.00 85.06 110 LEU A O 1
ATOM 814 N N . LEU A 1 111 ? -3.120 -2.434 0.124 1.00 85.81 111 LEU A N 1
ATOM 815 C CA . LEU A 1 111 ? -1.717 -2.811 0.337 1.00 85.81 111 LEU A CA 1
ATOM 816 C C . LEU A 1 111 ? -1.363 -4.150 -0.308 1.00 85.81 111 LEU A C 1
ATOM 818 O O . LEU A 1 111 ? -0.282 -4.278 -0.875 1.00 85.81 111 LEU A O 1
ATOM 822 N N . LEU A 1 112 ? -2.268 -5.130 -0.251 1.00 83.44 112 LEU A N 1
ATOM 823 C CA . LEU A 1 112 ? -2.064 -6.422 -0.898 1.00 83.44 112 LEU A CA 1
ATOM 824 C C . LEU A 1 112 ? -1.970 -6.263 -2.422 1.00 83.44 112 LEU A C 1
ATOM 826 O O . LEU A 1 112 ? -1.038 -6.780 -3.035 1.00 83.44 112 LEU A O 1
ATOM 830 N N . CYS A 1 113 ? -2.877 -5.492 -3.029 1.00 78.94 113 CYS A N 1
ATOM 831 C CA . CYS A 1 113 ? -2.820 -5.182 -4.458 1.00 78.94 113 CYS A CA 1
ATOM 832 C C . CYS A 1 113 ? -1.529 -4.438 -4.838 1.00 78.94 113 CYS A C 1
ATOM 834 O O . CYS A 1 113 ? -0.925 -4.767 -5.859 1.00 78.94 113 CYS A O 1
ATOM 836 N N . LEU A 1 114 ? -1.083 -3.470 -4.026 1.00 79.75 114 LEU A N 1
ATOM 837 C CA . LEU A 1 114 ? 0.187 -2.763 -4.242 1.00 79.75 114 LEU A CA 1
ATOM 838 C C . LEU A 1 114 ? 1.382 -3.719 -4.173 1.00 79.75 114 LEU A C 1
ATOM 840 O O . LEU A 1 114 ? 2.230 -3.695 -5.061 1.00 79.75 114 LEU A O 1
ATOM 844 N N . ALA A 1 115 ? 1.439 -4.576 -3.153 1.00 80.06 115 ALA A N 1
ATOM 845 C CA . ALA A 1 115 ? 2.520 -5.540 -2.985 1.00 80.06 115 ALA A CA 1
ATOM 846 C C . ALA A 1 115 ? 2.592 -6.508 -4.176 1.00 80.06 115 ALA A C 1
ATOM 848 O O . ALA A 1 115 ? 3.672 -6.751 -4.711 1.00 80.06 115 ALA A O 1
ATOM 849 N N . MET A 1 116 ? 1.444 -7.000 -4.657 1.0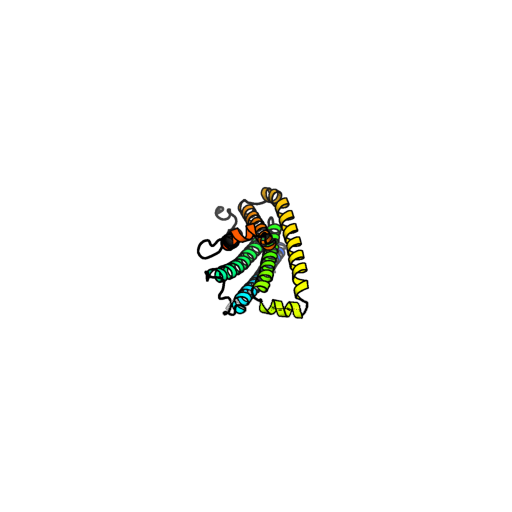0 73.62 116 MET A N 1
ATOM 850 C CA . MET A 1 116 ? 1.379 -7.821 -5.871 1.00 73.62 116 MET A CA 1
ATOM 851 C C . MET A 1 116 ? 1.864 -7.056 -7.109 1.00 73.62 116 MET A C 1
ATOM 853 O O . MET A 1 116 ? 2.640 -7.593 -7.900 1.00 73.62 116 MET A O 1
ATOM 857 N N . ALA A 1 117 ? 1.454 -5.794 -7.268 1.00 72.12 117 ALA A N 1
ATOM 858 C CA . ALA A 1 117 ? 1.898 -4.953 -8.377 1.00 72.12 117 ALA A CA 1
ATOM 859 C C . ALA A 1 117 ? 3.418 -4.712 -8.349 1.00 72.12 117 ALA A C 1
ATOM 861 O O . ALA A 1 117 ? 4.057 -4.713 -9.403 1.00 72.12 117 ALA A O 1
ATOM 862 N N . LEU A 1 118 ? 4.008 -4.565 -7.160 1.00 72.12 118 LEU A N 1
ATOM 863 C CA . LEU A 1 118 ? 5.449 -4.391 -6.980 1.00 72.12 118 LEU A CA 1
ATOM 864 C C . LEU A 1 118 ? 6.231 -5.665 -7.344 1.00 72.12 118 LEU A C 1
ATOM 866 O O . LEU A 1 118 ? 7.256 -5.584 -8.020 1.00 72.12 118 LEU A O 1
ATOM 870 N N . GLN A 1 119 ? 5.720 -6.841 -6.969 1.00 68.75 119 GLN A N 1
ATOM 871 C CA . GLN A 1 119 ? 6.325 -8.137 -7.309 1.00 68.75 119 GLN A CA 1
ATOM 872 C C . GLN A 1 119 ? 6.342 -8.386 -8.824 1.00 68.75 119 GLN A C 1
ATOM 874 O O . GLN A 1 119 ? 7.362 -8.800 -9.376 1.00 68.75 119 GLN A O 1
ATOM 879 N N . LEU A 1 120 ? 5.249 -8.058 -9.524 1.00 65.06 120 LEU A N 1
ATOM 880 C CA . LEU A 1 120 ? 5.170 -8.187 -10.984 1.00 65.06 120 LEU A CA 1
ATOM 881 C C . LEU A 1 120 ? 6.195 -7.297 -11.708 1.00 65.06 120 LEU A C 1
ATOM 883 O O . LEU A 1 120 ? 6.776 -7.727 -12.701 1.00 65.06 120 LEU A O 1
ATOM 887 N N . GLN A 1 121 ? 6.466 -6.091 -11.198 1.00 63.41 121 GLN A N 1
ATOM 888 C CA . GLN A 1 121 ? 7.504 -5.204 -11.744 1.00 63.41 121 GLN A CA 1
ATOM 889 C C . GLN A 1 121 ? 8.926 -5.700 -11.435 1.00 63.41 121 GLN A C 1
ATOM 891 O O . GLN A 1 121 ? 9.829 -5.554 -12.260 1.00 63.41 121 GLN A O 1
ATOM 896 N N . GLY A 1 122 ? 9.140 -6.289 -10.254 1.00 59.66 122 GLY A N 1
ATOM 897 C CA . GLY A 1 122 ? 10.424 -6.881 -9.864 1.00 59.66 122 GLY A CA 1
ATOM 898 C C . GLY A 1 122 ? 10.818 -8.066 -10.750 1.00 59.66 122 GLY A C 1
ATOM 899 O O . GLY A 1 122 ? 11.960 -8.148 -11.205 1.00 59.66 122 GLY A O 1
ATOM 900 N N . LEU A 1 123 ? 9.853 -8.929 -11.082 1.00 58.16 123 LEU A N 1
ATOM 901 C CA . LEU A 1 123 ? 10.048 -10.102 -11.944 1.00 58.16 123 LEU A CA 1
ATOM 902 C C . LEU A 1 123 ? 10.540 -9.749 -13.360 1.00 58.16 123 LEU A C 1
ATOM 904 O O . LEU A 1 123 ? 11.325 -10.494 -13.951 1.00 58.16 123 LEU A O 1
ATOM 908 N N . GLU A 1 124 ? 10.124 -8.606 -13.911 1.00 54.53 124 GLU A N 1
ATOM 909 C CA . GLU A 1 124 ? 10.546 -8.143 -15.243 1.00 54.53 124 GLU A CA 1
ATOM 910 C C . GLU A 1 124 ? 11.984 -7.615 -15.275 1.00 54.53 124 GLU A C 1
ATOM 912 O O . GLU A 1 124 ? 12.653 -7.713 -16.306 1.00 54.53 124 GLU A O 1
ATOM 917 N N . ARG A 1 125 ? 12.466 -7.070 -14.152 1.00 51.72 125 ARG A N 1
ATOM 918 C CA . ARG A 1 125 ? 13.848 -6.586 -14.007 1.00 51.72 125 ARG A CA 1
ATOM 919 C C . ARG A 1 125 ? 14.828 -7.732 -13.767 1.00 51.72 125 ARG A C 1
ATOM 921 O O . ARG A 1 125 ? 15.941 -7.689 -14.276 1.00 51.72 125 ARG A O 1
ATOM 928 N N . LEU A 1 126 ? 14.395 -8.765 -13.042 1.00 46.47 126 LEU A N 1
ATOM 929 C CA . LEU A 1 126 ? 15.205 -9.939 -12.699 1.00 46.47 126 LEU A CA 1
ATOM 930 C C . LEU A 1 126 ? 15.501 -10.864 -13.883 1.00 46.47 126 LEU A C 1
ATOM 932 O O . LEU A 1 126 ? 16.432 -11.659 -13.823 1.00 46.47 126 LEU A O 1
ATOM 936 N N . THR A 1 127 ? 14.730 -10.788 -14.968 1.00 51.22 127 THR A N 1
ATOM 937 C CA . THR A 1 127 ? 14.800 -11.796 -16.026 1.00 51.22 127 THR A CA 1
ATOM 938 C C . THR A 1 127 ? 15.073 -11.209 -17.408 1.00 51.22 127 THR A C 1
ATOM 940 O O . THR A 1 127 ? 14.296 -11.379 -18.344 1.00 51.22 127 THR A O 1
ATOM 943 N N . GLY A 1 128 ? 16.241 -10.581 -17.580 1.00 53.47 128 GLY A N 1
ATOM 944 C CA . GLY A 1 128 ? 16.766 -10.243 -18.913 1.00 53.47 128 GLY A CA 1
ATOM 945 C C . GLY A 1 128 ? 16.782 -11.453 -19.865 1.00 53.47 128 GLY A C 1
ATOM 946 O O . GLY A 1 128 ? 16.382 -11.330 -21.021 1.00 53.47 128 GLY A O 1
ATOM 947 N N . ASN A 1 129 ? 17.092 -12.647 -19.342 1.00 45.16 129 ASN A N 1
ATOM 948 C CA . ASN A 1 129 ? 17.085 -13.906 -20.099 1.00 45.16 129 ASN A CA 1
ATOM 949 C C . ASN A 1 129 ? 15.681 -14.523 -20.271 1.00 45.16 129 ASN A C 1
ATOM 951 O O . ASN A 1 129 ? 15.393 -15.083 -21.327 1.00 45.16 129 ASN A O 1
ATOM 955 N N . ALA A 1 130 ? 14.759 -14.368 -19.307 1.00 47.59 130 ALA A N 1
ATOM 956 C CA . ALA A 1 130 ? 13.369 -14.800 -19.520 1.00 47.59 130 ALA A CA 1
ATOM 957 C C . ALA A 1 130 ? 12.588 -13.833 -20.417 1.00 47.59 130 ALA A C 1
ATOM 959 O O . ALA A 1 130 ? 11.525 -14.197 -20.893 1.00 47.59 130 ALA A O 1
ATOM 960 N N . ARG A 1 131 ? 13.099 -12.629 -20.701 1.00 51.97 131 ARG A N 1
ATOM 961 C CA . ARG A 1 131 ? 12.542 -11.742 -21.731 1.00 51.97 131 ARG A CA 1
ATOM 962 C C . ARG A 1 131 ? 12.652 -12.387 -23.112 1.00 51.97 131 ARG A C 1
ATOM 964 O O . ARG A 1 131 ? 11.661 -12.442 -23.827 1.00 51.97 131 ARG A O 1
ATOM 971 N N . ALA A 1 132 ? 13.820 -12.938 -23.445 1.00 57.62 132 ALA A N 1
ATOM 972 C CA . ALA A 1 132 ? 14.038 -13.670 -24.692 1.00 57.62 132 ALA A CA 1
ATOM 973 C C . ALA A 1 132 ? 13.204 -14.964 -24.746 1.00 57.62 132 ALA A C 1
ATOM 975 O O . ALA A 1 132 ? 12.545 -15.224 -25.750 1.00 57.62 132 ALA A O 1
ATOM 976 N N . LEU A 1 133 ? 13.146 -15.716 -23.639 1.00 54.28 133 LEU A N 1
ATOM 977 C CA . LEU A 1 133 ? 12.354 -16.948 -23.544 1.00 54.28 133 LEU A CA 1
ATOM 978 C C . LEU A 1 133 ? 10.832 -16.687 -23.576 1.00 54.28 133 LEU A C 1
ATOM 980 O O . LEU A 1 133 ? 10.094 -17.390 -24.249 1.00 54.28 133 LEU A O 1
ATOM 984 N N . ALA A 1 134 ? 10.346 -15.631 -22.919 1.00 52.06 134 ALA A N 1
ATOM 985 C CA . ALA A 1 134 ? 8.928 -15.259 -22.901 1.00 52.06 134 ALA A CA 1
ATOM 986 C C . ALA A 1 134 ? 8.464 -14.586 -24.200 1.00 52.06 134 ALA A C 1
ATOM 988 O O . ALA A 1 134 ? 7.274 -14.637 -24.517 1.00 52.06 134 ALA A O 1
ATOM 989 N N . HIS A 1 135 ? 9.370 -13.941 -24.943 1.00 59.47 135 HIS A N 1
ATOM 990 C CA . HIS A 1 135 ? 9.109 -13.544 -26.325 1.00 59.47 135 HIS A CA 1
ATOM 991 C C . HIS A 1 135 ? 9.022 -14.772 -27.239 1.00 59.47 135 HIS A C 1
ATOM 993 O O . HIS A 1 135 ? 8.140 -14.806 -28.092 1.00 59.47 135 HIS A O 1
ATOM 999 N N . ALA A 1 136 ? 9.870 -15.784 -27.021 1.00 58.84 136 ALA A N 1
ATOM 1000 C CA . ALA A 1 136 ? 9.833 -17.041 -27.767 1.00 58.84 136 ALA A CA 1
ATOM 1001 C C . ALA A 1 136 ? 8.574 -17.884 -27.470 1.00 58.84 136 ALA A C 1
ATOM 1003 O O . ALA A 1 136 ? 8.003 -18.455 -28.392 1.00 58.84 136 ALA A O 1
ATOM 1004 N N . GLU A 1 137 ? 8.090 -17.908 -26.223 1.00 62.28 137 GLU A N 1
ATOM 1005 C CA . GLU A 1 137 ? 6.877 -18.648 -25.822 1.00 62.28 137 GLU A CA 1
ATOM 1006 C C . GLU A 1 137 ? 5.575 -17.821 -25.883 1.00 62.28 137 GLU A C 1
ATOM 1008 O O . GLU A 1 137 ? 4.499 -18.300 -25.533 1.00 62.28 137 GLU A O 1
ATOM 1013 N N . GLY A 1 138 ? 5.630 -16.556 -26.317 1.00 61.97 138 GLY A N 1
ATOM 1014 C CA . GLY A 1 138 ? 4.449 -15.703 -26.525 1.00 61.97 138 GLY A CA 1
ATOM 1015 C C . GLY A 1 138 ? 3.763 -15.170 -25.254 1.00 61.97 138 GLY A C 1
ATOM 1016 O O . GLY A 1 138 ? 2.876 -14.318 -25.339 1.00 61.97 138 GLY A O 1
ATOM 1017 N N . TRP A 1 139 ? 4.190 -15.584 -24.059 1.00 57.50 139 TRP A N 1
ATOM 1018 C CA . TRP A 1 139 ? 3.600 -15.163 -22.776 1.00 57.50 139 TRP A CA 1
ATOM 1019 C C . TRP A 1 139 ? 3.907 -13.704 -22.413 1.00 57.50 139 TRP A C 1
ATOM 1021 O O . TRP A 1 139 ? 3.250 -13.111 -21.553 1.00 57.50 139 TRP A O 1
ATOM 1031 N N . TYR A 1 140 ? 4.888 -13.085 -23.074 1.00 52.34 140 TYR A N 1
ATOM 1032 C CA . TYR A 1 140 ? 5.263 -11.692 -22.830 1.00 52.34 140 TYR A CA 1
ATOM 1033 C C . TYR A 1 140 ? 4.109 -10.705 -23.094 1.00 52.34 140 TYR A C 1
ATOM 1035 O O . TYR A 1 140 ? 3.962 -9.706 -22.387 1.00 52.34 140 TYR A O 1
ATOM 1043 N N . ALA A 1 141 ? 3.237 -11.009 -24.061 1.00 59.47 141 ALA A N 1
ATOM 1044 C CA . ALA A 1 141 ? 2.094 -10.164 -24.407 1.00 59.47 141 ALA A CA 1
ATOM 1045 C C . ALA A 1 141 ? 1.008 -10.117 -23.311 1.00 59.47 141 ALA A C 1
ATOM 1047 O O . ALA A 1 141 ? 0.285 -9.127 -23.217 1.00 59.47 141 ALA A O 1
ATOM 1048 N N . GLN A 1 142 ? 0.916 -11.135 -22.446 1.00 60.62 142 GLN A N 1
ATOM 1049 C CA . GLN A 1 142 ? -0.135 -11.248 -21.422 1.00 60.62 142 GLN A CA 1
ATOM 1050 C C . GLN A 1 142 ? 0.139 -10.435 -20.145 1.00 60.62 142 GLN A C 1
ATOM 1052 O O . GLN A 1 142 ? -0.761 -10.236 -19.333 1.00 60.62 142 GLN A O 1
ATOM 1057 N N . ARG A 1 143 ? 1.350 -9.896 -19.965 1.00 61.56 143 ARG A N 1
ATOM 1058 C CA . ARG A 1 143 ? 1.723 -9.142 -18.751 1.00 61.56 143 ARG A CA 1
ATOM 1059 C C . ARG A 1 143 ? 1.164 -7.723 -18.738 1.00 61.56 143 ARG A C 1
ATOM 1061 O O . ARG A 1 143 ? 0.625 -7.268 -17.730 1.00 61.56 143 ARG A O 1
ATOM 1068 N N . ARG A 1 144 ? 1.237 -7.047 -19.888 1.00 65.75 144 ARG A N 1
ATOM 1069 C CA . ARG A 1 144 ? 0.715 -5.688 -20.083 1.00 65.75 144 ARG A CA 1
ATOM 1070 C C . ARG A 1 144 ? -0.779 -5.558 -19.770 1.00 65.75 144 ARG A C 1
ATOM 1072 O O . ARG A 1 144 ? -1.120 -4.620 -19.055 1.00 65.75 144 ARG A O 1
ATOM 1079 N N . PRO A 1 145 ? -1.674 -6.461 -20.218 1.00 68.25 145 PRO A N 1
ATOM 1080 C CA . PRO A 1 145 ? -3.086 -6.363 -19.861 1.00 68.25 145 PRO A CA 1
ATOM 1081 C C . PRO A 1 145 ? -3.341 -6.592 -18.364 1.00 68.25 145 PRO A C 1
ATOM 1083 O O . PRO A 1 145 ? -4.203 -5.921 -17.807 1.00 68.25 145 PRO A O 1
ATOM 1086 N N . VAL A 1 146 ? -2.571 -7.451 -17.680 1.00 66.44 146 VAL A N 1
ATOM 1087 C CA . VAL A 1 146 ? -2.707 -7.661 -16.223 1.00 66.44 146 VAL A CA 1
ATOM 1088 C C . VAL A 1 146 ? -2.222 -6.446 -15.432 1.00 66.44 146 VAL A C 1
ATOM 1090 O O . VAL A 1 146 ? -2.924 -5.982 -14.535 1.00 66.44 146 VAL A O 1
ATOM 1093 N N . GLN A 1 147 ? -1.060 -5.885 -15.783 1.00 65.00 147 GLN A N 1
ATOM 1094 C CA . GLN A 1 147 ? -0.576 -4.636 -15.187 1.00 65.00 147 GLN A CA 1
ATOM 1095 C C . GLN A 1 147 ? -1.556 -3.490 -15.443 1.00 65.00 147 GLN A C 1
ATOM 1097 O O . GLN A 1 147 ? -1.893 -2.776 -14.506 1.00 65.00 147 GLN A O 1
ATOM 1102 N N . ALA A 1 148 ? -2.063 -3.346 -16.671 1.00 72.50 148 ALA A N 1
ATOM 1103 C CA . ALA A 1 148 ? -3.047 -2.323 -17.011 1.00 72.50 148 ALA A CA 1
ATOM 1104 C C . ALA A 1 148 ? -4.349 -2.494 -16.215 1.00 72.50 148 ALA A C 1
ATOM 1106 O O . ALA A 1 148 ? -4.855 -1.519 -15.664 1.00 72.50 148 ALA A O 1
ATOM 1107 N N . ALA A 1 149 ? -4.863 -3.722 -16.089 1.00 73.81 149 ALA A N 1
ATOM 1108 C CA . ALA A 1 149 ? -6.052 -4.010 -15.292 1.00 73.81 149 ALA A CA 1
ATOM 1109 C C . ALA A 1 149 ? -5.839 -3.671 -13.809 1.00 73.81 149 ALA A C 1
ATOM 1111 O O . ALA A 1 149 ? -6.673 -2.989 -13.212 1.00 73.81 149 ALA A O 1
ATOM 1112 N N . LEU A 1 150 ? -4.702 -4.071 -13.229 1.00 69.62 150 LEU A N 1
ATOM 1113 C CA . LEU A 1 150 ? -4.333 -3.701 -11.861 1.00 69.62 150 LEU A CA 1
ATOM 1114 C C . LEU A 1 150 ? -4.246 -2.183 -11.703 1.00 69.62 150 LEU A C 1
ATOM 1116 O O . LEU A 1 150 ? -4.808 -1.647 -10.754 1.00 69.62 150 LEU A O 1
ATOM 1120 N N . LEU A 1 151 ? -3.615 -1.484 -12.646 1.00 78.00 151 LEU A N 1
ATOM 1121 C CA . LEU A 1 151 ? -3.467 -0.031 -12.622 1.00 78.00 151 LEU A CA 1
ATOM 1122 C C . LEU A 1 151 ? -4.819 0.688 -12.677 1.00 78.00 151 LEU A C 1
ATOM 1124 O O . LEU A 1 151 ? -5.042 1.640 -11.931 1.00 78.00 151 LEU A O 1
ATOM 1128 N N . VAL A 1 152 ? -5.743 0.202 -13.510 1.00 80.56 152 VAL A N 1
ATOM 1129 C CA . VAL A 1 152 ? -7.117 0.714 -13.602 1.00 80.56 152 VAL A CA 1
ATOM 1130 C C . VAL A 1 152 ? -7.861 0.502 -12.285 1.00 80.56 152 VAL A C 1
ATOM 1132 O O . VAL A 1 152 ? -8.445 1.450 -11.756 1.00 80.56 152 VAL A O 1
ATOM 1135 N N . VAL A 1 153 ? -7.808 -0.706 -11.716 1.00 77.69 153 VAL A N 1
ATOM 1136 C CA . VAL A 1 153 ? -8.449 -1.030 -10.429 1.00 77.69 153 VAL A CA 1
ATOM 1137 C C . VAL A 1 153 ? -7.877 -0.172 -9.297 1.00 77.69 153 VAL A C 1
ATOM 1139 O O . VAL A 1 153 ? -8.636 0.418 -8.526 1.00 77.69 153 VAL A O 1
ATOM 1142 N N . LEU A 1 154 ? -6.551 -0.037 -9.227 1.00 77.00 154 LEU A N 1
ATOM 1143 C CA . LEU A 1 154 ? -5.860 0.826 -8.269 1.00 77.00 154 LEU A CA 1
ATOM 1144 C C . LEU A 1 154 ? -6.253 2.297 -8.443 1.00 77.00 154 LEU A C 1
ATOM 1146 O O . LEU A 1 154 ? -6.572 2.964 -7.458 1.00 77.00 154 LEU A O 1
ATOM 1150 N N . GLY A 1 155 ? -6.282 2.803 -9.677 1.00 82.31 155 GLY A N 1
ATOM 1151 C CA . GLY A 1 155 ? -6.670 4.179 -9.984 1.00 82.31 155 GLY A CA 1
ATOM 1152 C C . GLY A 1 155 ? -8.113 4.486 -9.576 1.00 82.31 155 GLY A C 1
ATOM 1153 O O . GLY A 1 155 ? -8.378 5.507 -8.937 1.00 82.31 155 GLY A O 1
ATOM 1154 N N . LEU A 1 156 ? -9.044 3.569 -9.856 1.00 84.38 156 LEU A N 1
ATOM 1155 C CA . LEU A 1 156 ? -10.433 3.633 -9.385 1.00 84.38 156 LEU A CA 1
ATOM 1156 C C . LEU A 1 156 ? -10.514 3.624 -7.854 1.00 84.38 156 LEU A C 1
ATOM 1158 O O . LEU A 1 156 ? -11.271 4.409 -7.273 1.00 84.38 156 LEU A O 1
ATOM 1162 N N . GLY A 1 157 ? -9.713 2.779 -7.201 1.00 80.56 157 GLY A N 1
ATOM 1163 C CA . GLY A 1 157 ? -9.592 2.708 -5.747 1.00 80.56 157 GLY A CA 1
ATOM 1164 C C . GLY A 1 157 ? -9.128 4.030 -5.137 1.00 80.56 157 GLY A C 1
ATOM 1165 O O . GLY A 1 157 ? -9.789 4.558 -4.244 1.00 80.56 157 GLY A O 1
ATOM 1166 N N . VAL A 1 158 ? -8.057 4.622 -5.671 1.00 82.75 158 VAL A N 1
ATOM 1167 C CA . VAL A 1 158 ? -7.533 5.936 -5.260 1.00 82.75 158 VAL A CA 1
ATOM 1168 C C . VAL A 1 158 ? -8.563 7.042 -5.475 1.00 82.75 158 VAL A C 1
ATOM 1170 O O . VAL A 1 158 ? -8.794 7.861 -4.583 1.00 82.75 158 VAL A O 1
ATOM 1173 N N . TRP A 1 159 ? -9.240 7.054 -6.624 1.00 84.81 159 TRP A N 1
ATOM 1174 C CA . TRP A 1 159 ? -10.279 8.038 -6.922 1.00 84.81 159 TRP A CA 1
ATOM 1175 C C . TRP A 1 159 ? -11.462 7.945 -5.950 1.00 84.81 159 TRP A C 1
ATOM 1177 O O . TRP A 1 159 ? -11.935 8.967 -5.442 1.00 84.81 159 TRP A O 1
ATOM 1187 N N . ARG A 1 160 ? -11.919 6.725 -5.637 1.00 83.50 160 ARG A N 1
ATOM 1188 C CA . ARG A 1 160 ? -12.956 6.491 -4.620 1.00 83.50 160 ARG A CA 1
ATOM 1189 C C . ARG A 1 160 ? -12.472 6.898 -3.232 1.00 83.50 160 ARG A C 1
ATOM 1191 O O . ARG A 1 160 ? -13.186 7.636 -2.555 1.00 83.50 160 ARG A O 1
ATOM 1198 N N . ALA A 1 161 ? -11.270 6.489 -2.830 1.00 79.88 161 ALA A N 1
ATOM 1199 C CA . ALA A 1 161 ? -10.687 6.813 -1.531 1.00 79.88 161 ALA A CA 1
ATOM 1200 C C . ALA A 1 161 ? -10.598 8.330 -1.318 1.00 79.88 161 ALA A C 1
ATOM 1202 O O . ALA A 1 161 ? -11.077 8.830 -0.302 1.00 79.88 161 ALA A O 1
ATOM 1203 N N . ARG A 1 162 ? -10.121 9.086 -2.316 1.00 84.06 162 ARG A N 1
ATOM 1204 C CA . ARG A 1 162 ? -10.080 10.558 -2.287 1.00 84.06 162 ARG A CA 1
ATOM 1205 C C . ARG A 1 162 ? -11.455 11.185 -2.030 1.00 84.06 162 ARG A C 1
ATOM 1207 O O . ARG A 1 162 ? -11.547 12.168 -1.304 1.00 84.06 162 ARG A O 1
ATOM 1214 N N . ARG A 1 163 ? -12.527 10.643 -2.618 1.00 85.12 163 ARG A N 1
ATOM 1215 C CA . ARG A 1 163 ? -13.901 11.153 -2.428 1.00 85.12 163 ARG A CA 1
ATOM 1216 C C . ARG A 1 163 ? -14.492 10.793 -1.067 1.00 85.12 163 ARG A C 1
ATOM 1218 O O . ARG A 1 163 ? -15.342 11.522 -0.561 1.00 85.12 163 ARG A O 1
ATOM 1225 N N . LEU A 1 164 ? -14.076 9.667 -0.497 1.00 79.06 164 LEU A N 1
ATOM 1226 C CA . LEU A 1 164 ? -14.565 9.178 0.790 1.00 79.06 164 LEU A CA 1
ATOM 1227 C C . LEU A 1 164 ? -13.789 9.768 1.972 1.00 79.06 164 LEU A C 1
ATOM 1229 O O . LEU A 1 164 ? -14.364 9.904 3.048 1.00 79.06 164 LEU A O 1
ATOM 1233 N N . LEU A 1 165 ? -12.534 10.179 1.773 1.00 77.44 165 LEU A N 1
ATOM 1234 C CA . LEU A 1 165 ? -11.666 10.700 2.831 1.00 77.44 165 LEU A CA 1
ATOM 1235 C C . LEU A 1 165 ? -12.277 11.879 3.618 1.00 77.44 165 LEU A C 1
ATOM 1237 O O . LEU A 1 165 ? -12.227 11.832 4.843 1.00 77.44 165 LEU A O 1
ATOM 1241 N N . PRO A 1 166 ? -12.930 12.885 2.993 1.00 78.44 166 PRO A N 1
ATOM 1242 C CA . PRO A 1 166 ? -13.578 13.976 3.729 1.00 78.44 166 PRO A CA 1
ATOM 1243 C C . PRO A 1 166 ? -14.777 13.511 4.565 1.00 78.44 166 PRO A C 1
ATOM 1245 O O . PRO A 1 166 ? -15.012 14.029 5.650 1.00 78.44 166 PRO A O 1
ATOM 1248 N N . ARG A 1 167 ? -15.518 12.504 4.084 1.00 77.50 167 ARG A N 1
ATOM 1249 C CA . ARG A 1 167 ? -16.678 11.928 4.791 1.00 77.50 167 ARG A CA 1
ATOM 1250 C C . ARG A 1 167 ? -16.244 11.048 5.960 1.00 77.50 167 ARG A C 1
ATOM 1252 O O . ARG A 1 167 ? -16.879 11.031 7.006 1.00 77.50 167 ARG A O 1
ATOM 1259 N N . LEU A 1 168 ? -15.137 10.333 5.790 1.00 69.31 168 LEU A N 1
ATOM 1260 C CA . LEU A 1 168 ? -14.490 9.593 6.868 1.00 69.31 168 LEU A CA 1
ATOM 1261 C C . LEU A 1 168 ? -13.853 10.552 7.875 1.00 69.31 168 LEU A C 1
ATOM 1263 O O . LEU A 1 168 ? -13.808 10.242 9.061 1.00 69.31 168 LEU A O 1
ATOM 1267 N N . ALA A 1 169 ? -13.416 11.738 7.442 1.00 67.69 169 ALA A N 1
ATOM 1268 C CA . ALA A 1 169 ? -12.772 12.702 8.319 1.00 67.69 169 ALA A CA 1
ATOM 1269 C C . ALA A 1 169 ? -13.700 13.284 9.395 1.00 67.69 169 ALA A C 1
ATOM 1271 O O . ALA A 1 169 ? -13.217 13.675 10.454 1.00 67.69 169 ALA A O 1
ATOM 1272 N N . THR A 1 170 ? -15.010 13.309 9.150 1.00 70.88 170 THR A N 1
ATOM 1273 C CA . THR A 1 170 ? -16.014 13.708 10.147 1.00 70.88 170 THR A CA 1
ATOM 1274 C C . THR A 1 170 ? -16.424 12.560 11.071 1.00 70.88 170 THR A C 1
ATOM 1276 O O . THR A 1 170 ? -16.962 12.811 12.142 1.00 70.88 170 THR A O 1
ATOM 1279 N N . ALA A 1 171 ? -16.174 11.309 10.673 1.00 69.88 171 ALA A N 1
ATOM 1280 C CA . ALA A 1 171 ? -16.609 10.107 11.389 1.00 69.88 171 ALA A CA 1
ATOM 1281 C C . ALA A 1 171 ? -15.481 9.390 12.156 1.00 69.88 171 ALA A C 1
ATOM 1283 O O . ALA A 1 171 ? -15.745 8.434 12.881 1.00 69.88 171 ALA A O 1
ATOM 1284 N N . THR A 1 172 ? -14.222 9.806 11.983 1.00 78.38 172 THR A N 1
ATOM 1285 C CA . THR A 1 172 ? -13.048 9.077 12.489 1.00 78.38 172 THR A CA 1
ATOM 1286 C C . THR A 1 172 ? -12.045 9.983 13.199 1.00 78.38 172 THR A C 1
ATOM 1288 O O . THR A 1 172 ? -11.981 11.194 12.974 1.00 78.38 172 THR A O 1
ATOM 1291 N N . GLY A 1 173 ? -11.240 9.388 14.082 1.00 84.25 173 GLY A N 1
ATOM 1292 C CA . GLY A 1 173 ? -10.227 10.114 14.843 1.00 84.25 173 GLY A CA 1
ATOM 1293 C C . GLY A 1 173 ? -9.078 10.642 13.967 1.00 84.25 173 GLY A C 1
ATOM 1294 O O . GLY A 1 173 ? -8.862 10.170 12.849 1.00 84.25 173 GLY A O 1
ATOM 1295 N N . PRO A 1 174 ? -8.271 11.599 14.464 1.00 84.88 174 PRO A N 1
ATOM 1296 C CA . PRO A 1 174 ? -7.109 12.129 13.738 1.00 84.88 174 PRO A CA 1
ATOM 1297 C C . PRO A 1 174 ? -6.110 11.042 13.309 1.00 84.88 174 PRO A C 1
ATOM 1299 O O . PRO A 1 174 ? -5.521 11.143 12.237 1.00 84.88 174 PRO A O 1
ATOM 1302 N N . GLN A 1 175 ? -5.964 9.981 14.106 1.00 86.06 175 GLN A N 1
ATOM 1303 C CA . GLN A 1 175 ? -5.096 8.843 13.798 1.00 86.06 175 GLN A CA 1
ATOM 1304 C C . GLN A 1 175 ? -5.565 8.057 12.566 1.00 86.06 175 GLN A C 1
ATOM 1306 O O . GLN A 1 175 ? -4.762 7.740 11.692 1.00 86.06 175 GLN A O 1
ATOM 1311 N N . ASP A 1 176 ? -6.863 7.768 12.484 1.00 85.62 176 ASP A N 1
ATOM 1312 C CA . ASP A 1 176 ? -7.454 7.016 11.376 1.00 85.62 176 ASP A CA 1
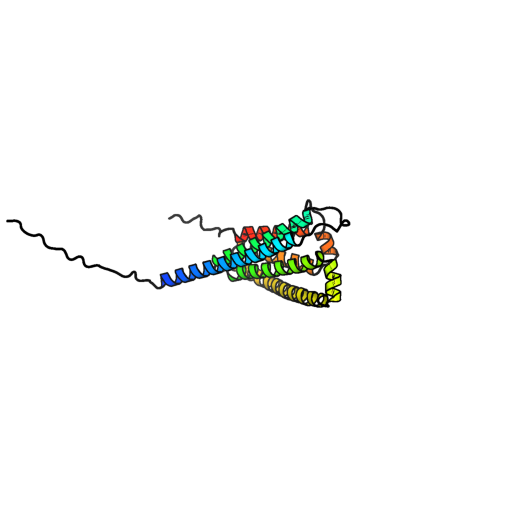ATOM 1313 C C . ASP A 1 176 ? -7.406 7.841 10.078 1.00 85.62 176 ASP A C 1
ATOM 1315 O O . ASP A 1 176 ? -7.077 7.318 9.013 1.00 85.62 176 ASP A O 1
ATOM 1319 N N . ARG A 1 177 ? -7.617 9.163 10.179 1.00 85.75 177 ARG A N 1
ATOM 1320 C CA . ARG A 1 177 ? -7.434 10.107 9.065 1.00 85.75 177 ARG A CA 1
ATOM 1321 C C . ARG A 1 177 ? -5.997 10.132 8.551 1.00 85.75 177 ARG A C 1
ATOM 1323 O O . ARG A 1 177 ? -5.783 10.095 7.341 1.00 85.75 177 ARG A O 1
ATOM 1330 N N . ALA A 1 178 ? -5.020 10.183 9.456 1.00 89.38 178 ALA A N 1
ATOM 1331 C CA . ALA A 1 178 ? -3.607 10.149 9.092 1.00 89.38 178 ALA A CA 1
ATOM 1332 C C . ALA A 1 178 ? -3.237 8.828 8.396 1.00 89.38 178 ALA A C 1
ATOM 1334 O O . ALA A 1 178 ? -2.518 8.851 7.400 1.00 89.38 178 ALA A O 1
ATOM 1335 N N . ALA A 1 179 ? -3.780 7.696 8.860 1.00 89.44 179 ALA A N 1
ATOM 1336 C CA . ALA A 1 179 ? -3.559 6.392 8.237 1.00 89.44 179 ALA A CA 1
ATOM 1337 C C . ALA A 1 179 ? -4.160 6.334 6.826 1.00 89.44 179 ALA A C 1
ATOM 1339 O O . ALA A 1 179 ? -3.480 5.932 5.884 1.00 89.44 179 ALA A O 1
ATOM 1340 N N . GLY A 1 180 ? -5.394 6.820 6.657 1.00 87.88 180 GLY A N 1
ATOM 1341 C CA . GLY A 1 180 ? -6.035 6.917 5.346 1.00 87.88 180 GLY A CA 1
ATOM 1342 C C . GLY A 1 180 ? -5.268 7.820 4.375 1.00 87.88 180 GLY A C 1
ATOM 1343 O O . GLY A 1 180 ? -5.124 7.477 3.203 1.00 87.88 180 GLY A O 1
ATOM 1344 N N . MET A 1 181 ? -4.724 8.943 4.856 1.00 89.75 181 MET A N 1
ATOM 1345 C CA . MET A 1 181 ? -3.888 9.830 4.043 1.00 89.75 181 MET A CA 1
ATOM 1346 C C . MET A 1 181 ? -2.570 9.160 3.639 1.00 89.75 181 MET A C 1
ATOM 1348 O O . MET A 1 181 ? -2.198 9.213 2.470 1.00 89.75 181 MET A O 1
ATOM 1352 N N . ALA A 1 182 ? -1.886 8.492 4.570 1.00 90.62 182 ALA A N 1
ATOM 1353 C CA . ALA A 1 182 ? -0.651 7.768 4.279 1.00 90.62 182 ALA A CA 1
ATOM 1354 C C . ALA A 1 182 ? -0.878 6.638 3.257 1.00 90.62 182 ALA A C 1
ATOM 1356 O O . ALA A 1 182 ? -0.109 6.520 2.305 1.00 90.62 182 ALA A O 1
ATOM 1357 N N . ALA A 1 183 ? -1.972 5.875 3.383 1.00 87.81 183 ALA A N 1
ATOM 1358 C CA . ALA A 1 183 ? -2.356 4.859 2.400 1.00 87.81 183 ALA A CA 1
ATOM 1359 C C . ALA A 1 183 ? -2.644 5.464 1.017 1.00 87.81 183 ALA A C 1
ATOM 1361 O O . ALA A 1 183 ? -2.225 4.914 -0.001 1.00 87.81 183 ALA A O 1
ATOM 1362 N N . LEU A 1 184 ? -3.342 6.604 0.968 1.00 88.94 184 LEU A N 1
ATOM 1363 C CA . LEU A 1 184 ? -3.651 7.296 -0.283 1.00 88.94 184 LEU A CA 1
ATOM 1364 C C . LEU A 1 184 ? -2.382 7.811 -0.974 1.00 88.94 184 LEU A C 1
ATOM 1366 O O . LEU A 1 184 ? -2.221 7.606 -2.175 1.00 88.94 184 LEU A O 1
ATOM 1370 N N . LEU A 1 185 ? -1.483 8.452 -0.221 1.00 89.56 185 LEU A N 1
ATOM 1371 C CA . LEU A 1 185 ? -0.199 8.935 -0.731 1.00 89.56 185 LEU A CA 1
ATOM 1372 C C . LEU A 1 185 ? 0.659 7.782 -1.252 1.00 89.56 185 LEU A C 1
ATOM 1374 O O . LEU A 1 185 ? 1.217 7.894 -2.340 1.00 89.56 185 LEU A O 1
ATOM 1378 N N . LEU A 1 186 ? 0.706 6.663 -0.525 1.00 89.00 186 LEU A N 1
ATOM 1379 C CA . LEU A 1 186 ? 1.423 5.462 -0.947 1.00 89.00 186 LEU A CA 1
ATOM 1380 C C . LEU A 1 186 ? 0.857 4.904 -2.259 1.00 89.00 186 LEU A C 1
ATOM 1382 O O . LEU A 1 186 ? 1.612 4.616 -3.184 1.00 89.00 186 LEU A O 1
ATOM 1386 N N . ALA A 1 187 ? -0.467 4.807 -2.379 1.00 85.81 187 ALA A N 1
ATOM 1387 C CA . ALA A 1 187 ? -1.108 4.340 -3.604 1.00 85.81 187 ALA A CA 1
ATOM 1388 C C . ALA A 1 187 ? -0.818 5.256 -4.797 1.00 85.81 187 ALA A C 1
ATOM 1390 O O . ALA A 1 187 ? -0.436 4.764 -5.857 1.00 85.81 187 ALA A O 1
ATOM 1391 N N . VAL A 1 188 ? -0.941 6.576 -4.625 1.00 85.44 188 VAL A N 1
ATOM 1392 C CA . VAL A 1 188 ? -0.606 7.559 -5.669 1.00 85.44 188 VAL A CA 1
ATOM 1393 C C . VAL A 1 188 ? 0.865 7.462 -6.066 1.00 85.44 188 VAL A C 1
ATOM 1395 O O . VAL A 1 188 ? 1.172 7.486 -7.255 1.00 85.44 188 VAL A O 1
ATOM 1398 N N . PHE A 1 189 ? 1.767 7.315 -5.097 1.00 86.19 189 PHE A N 1
ATOM 1399 C CA . PHE A 1 189 ? 3.197 7.158 -5.339 1.00 86.19 189 PHE A CA 1
ATOM 1400 C C . PHE A 1 189 ? 3.504 5.911 -6.184 1.00 86.19 189 PHE A C 1
ATOM 1402 O O . PHE A 1 189 ? 4.176 6.011 -7.213 1.00 86.19 189 PHE A O 1
ATOM 1409 N N . VAL A 1 190 ? 2.962 4.749 -5.803 1.00 80.94 190 VAL A N 1
ATOM 1410 C CA . VAL A 1 190 ? 3.165 3.487 -6.534 1.00 80.94 190 VAL A CA 1
ATOM 1411 C C . VAL A 1 190 ? 2.543 3.538 -7.932 1.00 80.94 190 VAL A C 1
ATOM 1413 O O . VAL A 1 190 ? 3.170 3.100 -8.896 1.00 80.94 190 VAL A O 1
ATOM 1416 N N . LEU A 1 191 ? 1.351 4.126 -8.073 1.00 76.81 191 LEU A N 1
ATOM 1417 C CA . LEU A 1 191 ? 0.716 4.372 -9.374 1.00 76.81 191 LEU A CA 1
ATOM 1418 C C . LEU A 1 191 ? 1.572 5.283 -10.261 1.00 76.81 191 LEU A C 1
ATOM 1420 O O . LEU A 1 191 ? 1.768 4.976 -11.433 1.00 76.81 191 LEU A O 1
ATOM 1424 N N . GLY A 1 192 ? 2.107 6.373 -9.709 1.00 74.38 192 GLY A N 1
ATOM 1425 C CA . GLY A 1 192 ? 2.983 7.297 -10.430 1.00 74.38 192 GLY A CA 1
ATOM 1426 C C . GLY A 1 192 ? 4.228 6.601 -10.978 1.00 74.38 192 GLY A C 1
ATOM 1427 O O . GLY A 1 192 ? 4.541 6.752 -12.158 1.00 74.38 192 GLY A O 1
ATOM 1428 N N . ARG A 1 193 ? 4.869 5.757 -10.159 1.00 73.88 193 ARG A N 1
ATOM 1429 C CA . ARG A 1 193 ? 5.991 4.906 -10.589 1.00 73.88 193 ARG A CA 1
ATOM 1430 C C . ARG A 1 193 ? 5.608 3.895 -11.666 1.00 73.88 193 ARG A C 1
ATOM 1432 O O . ARG A 1 193 ? 6.417 3.596 -12.534 1.00 73.88 193 ARG A O 1
ATOM 1439 N N . ALA A 1 194 ? 4.401 3.346 -11.608 1.00 69.31 194 ALA A N 1
ATOM 1440 C CA . ALA A 1 194 ? 3.942 2.363 -12.582 1.00 69.31 194 ALA A CA 1
ATOM 1441 C C . ALA A 1 194 ? 3.588 2.988 -13.945 1.00 69.31 194 ALA A C 1
ATOM 1443 O O . ALA A 1 194 ? 3.756 2.339 -14.972 1.00 69.31 194 ALA A O 1
ATOM 1444 N N . ILE A 1 195 ? 3.146 4.251 -13.972 1.00 70.00 195 ILE A N 1
ATOM 1445 C CA . ILE A 1 195 ? 2.939 5.020 -15.215 1.00 70.00 195 ILE A CA 1
ATOM 1446 C C . ILE A 1 195 ? 4.289 5.421 -15.846 1.00 70.00 195 ILE A C 1
ATOM 1448 O O . ILE A 1 195 ? 4.347 5.724 -17.034 1.00 70.00 195 ILE A O 1
ATOM 1452 N N . SER A 1 196 ? 5.377 5.364 -15.069 1.00 67.31 196 SER A N 1
ATOM 1453 C CA . SER A 1 196 ? 6.760 5.596 -15.495 1.00 67.31 196 SER A CA 1
ATOM 1454 C C . SER A 1 196 ? 6.945 6.898 -16.281 1.00 67.31 196 SER A C 1
ATOM 1456 O O . SER A 1 196 ? 7.480 6.942 -17.392 1.00 67.31 196 SER A O 1
ATOM 1458 N N . LEU A 1 197 ? 6.467 8.004 -15.703 1.00 72.62 197 LEU A N 1
ATOM 1459 C CA . LEU A 1 197 ? 6.732 9.331 -16.252 1.00 72.62 197 LEU A CA 1
ATOM 1460 C C . LEU A 1 197 ? 8.234 9.607 -16.142 1.00 72.62 197 LEU A C 1
ATOM 1462 O O . LEU A 1 197 ? 8.738 9.835 -15.045 1.00 72.62 197 LEU A O 1
ATOM 1466 N N . HIS A 1 198 ? 8.934 9.618 -17.279 1.00 72.19 198 HIS A N 1
ATOM 1467 C CA . HIS A 1 198 ? 10.400 9.687 -17.354 1.00 72.19 198 HIS A CA 1
ATOM 1468 C C . HIS A 1 198 ? 11.032 10.769 -16.461 1.00 72.19 198 HIS A C 1
ATOM 1470 O O . HIS A 1 198 ? 12.036 10.517 -15.799 1.00 72.19 198 HIS A O 1
ATOM 1476 N N . HIS A 1 199 ? 10.424 11.955 -16.383 1.00 72.88 199 HIS A N 1
ATOM 1477 C CA . HIS A 1 199 ? 10.923 13.040 -15.534 1.00 72.88 199 HIS A CA 1
ATOM 1478 C C . HIS A 1 199 ? 10.707 12.797 -14.036 1.00 72.88 199 HIS A C 1
ATOM 1480 O O . HIS A 1 199 ? 11.571 13.125 -13.228 1.00 72.88 199 HIS A O 1
ATOM 1486 N N . VAL A 1 200 ? 9.567 12.216 -13.657 1.00 74.62 200 VAL A N 1
ATOM 1487 C CA . VAL A 1 200 ? 9.259 11.911 -12.253 1.00 74.62 200 VAL A CA 1
ATOM 1488 C C . VAL A 1 200 ? 10.134 10.758 -11.776 1.00 74.62 200 VAL A C 1
ATOM 1490 O O . VAL A 1 200 ? 10.723 10.841 -10.703 1.00 74.62 200 VAL A O 1
ATOM 1493 N N . ASP A 1 201 ? 10.289 9.723 -12.599 1.00 75.81 201 ASP A N 1
ATOM 1494 C CA . ASP A 1 201 ? 11.143 8.583 -12.283 1.00 75.81 201 ASP A CA 1
ATOM 1495 C C . ASP A 1 201 ? 12.601 9.003 -12.086 1.00 75.81 201 ASP A C 1
ATOM 1497 O O . ASP A 1 201 ? 13.226 8.551 -11.130 1.00 75.81 201 ASP A O 1
ATOM 1501 N N . ALA A 1 202 ? 13.128 9.916 -12.910 1.00 77.12 202 ALA A N 1
ATOM 1502 C CA . ALA A 1 202 ? 14.488 10.430 -12.748 1.00 77.12 202 ALA A CA 1
ATOM 1503 C C . ALA A 1 202 ? 14.704 11.100 -11.378 1.00 77.12 202 ALA A C 1
ATOM 1505 O O . ALA A 1 202 ? 15.698 10.828 -10.708 1.00 77.12 202 ALA A O 1
ATOM 1506 N N . VAL A 1 203 ? 13.744 11.912 -10.919 1.00 83.19 203 VAL A N 1
ATOM 1507 C CA . VAL A 1 203 ? 13.795 12.530 -9.582 1.00 83.19 203 VAL A CA 1
ATOM 1508 C C . VAL A 1 203 ? 13.693 11.473 -8.481 1.00 83.19 203 VAL A C 1
ATOM 1510 O O . VAL A 1 203 ? 14.400 11.545 -7.479 1.00 83.19 203 VAL A O 1
ATOM 1513 N N . LEU A 1 204 ? 12.848 10.456 -8.657 1.00 80.00 204 LEU A N 1
ATOM 1514 C CA . LEU A 1 204 ? 12.692 9.378 -7.677 1.00 80.00 204 LEU A CA 1
ATOM 1515 C C . LEU A 1 204 ? 13.915 8.460 -7.583 1.00 80.00 204 LEU A C 1
ATOM 1517 O O . LEU A 1 204 ? 14.124 7.855 -6.531 1.00 80.00 204 LEU A O 1
ATOM 1521 N N . GLN A 1 205 ? 14.712 8.356 -8.647 1.00 79.75 205 GLN A N 1
ATOM 1522 C CA . GLN A 1 205 ? 15.990 7.641 -8.653 1.00 79.75 205 GLN A CA 1
ATOM 1523 C C . GLN A 1 205 ? 17.152 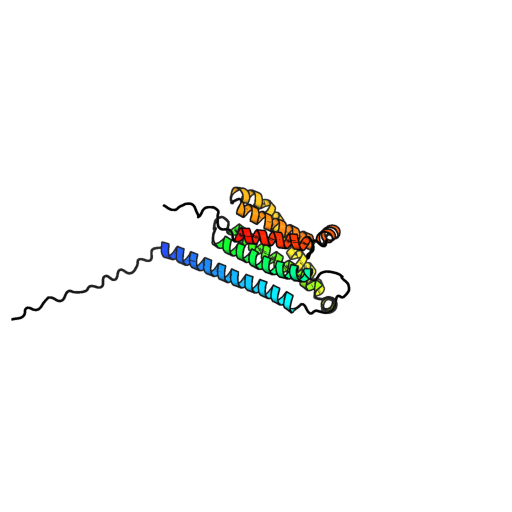8.477 -8.099 1.00 79.75 205 GLN A C 1
ATOM 1525 O O . GLN A 1 205 ? 18.259 7.953 -8.002 1.00 79.75 205 GLN A O 1
ATOM 1530 N N . TRP A 1 206 ? 16.931 9.739 -7.702 1.00 81.88 206 TRP A N 1
ATOM 1531 C CA . TRP A 1 206 ? 17.992 10.556 -7.114 1.00 81.88 206 TRP A CA 1
ATOM 1532 C C . TRP A 1 206 ? 18.542 9.857 -5.856 1.00 81.88 206 TRP A C 1
ATOM 1534 O O . TRP A 1 206 ? 17.766 9.587 -4.929 1.00 81.88 206 TRP A O 1
ATOM 1544 N N . PRO A 1 207 ? 19.851 9.533 -5.801 1.00 79.00 207 PRO A N 1
ATOM 1545 C CA . PRO A 1 207 ? 20.454 8.929 -4.619 1.00 79.00 207 PRO A CA 1
ATOM 1546 C C . PRO A 1 207 ? 20.358 9.875 -3.416 1.00 79.00 207 PRO A C 1
ATOM 1548 O O . PRO A 1 207 ? 20.861 10.997 -3.453 1.00 79.00 207 PRO A O 1
ATOM 1551 N N . LEU A 1 208 ? 19.734 9.406 -2.334 1.00 80.50 208 LEU A N 1
ATOM 1552 C CA . LEU A 1 208 ? 19.659 10.106 -1.054 1.00 80.50 208 LEU A CA 1
ATOM 1553 C C . LEU A 1 208 ? 20.253 9.200 0.035 1.00 80.50 208 LEU A C 1
ATOM 1555 O O . LEU A 1 208 ? 19.557 8.432 0.700 1.00 80.50 208 LEU A O 1
ATOM 1559 N N . GLY A 1 209 ? 21.575 9.256 0.196 1.00 83.38 209 GLY A N 1
ATOM 1560 C CA . GLY A 1 209 ? 22.304 8.358 1.094 1.00 83.38 209 GLY A CA 1
ATOM 1561 C C . GLY A 1 209 ? 22.331 6.918 0.557 1.00 83.38 209 GLY A C 1
ATOM 1562 O O . GLY A 1 209 ? 22.676 6.726 -0.608 1.00 83.38 209 GLY A O 1
ATOM 1563 N N . PRO A 1 210 ? 21.988 5.893 1.364 1.00 78.50 210 PRO A N 1
ATOM 1564 C CA . PRO A 1 210 ? 22.095 4.499 0.941 1.00 78.50 210 PRO A CA 1
ATOM 1565 C C . PRO A 1 210 ? 20.977 4.067 -0.014 1.00 78.50 210 PRO A C 1
ATOM 1567 O O . PRO A 1 210 ? 21.041 2.967 -0.539 1.00 78.50 210 PRO A O 1
ATOM 1570 N N . MET A 1 211 ? 19.927 4.864 -0.219 1.00 76.31 211 MET A N 1
ATOM 1571 C CA . MET A 1 211 ? 18.759 4.470 -1.011 1.00 76.31 211 MET A CA 1
ATOM 1572 C C . MET A 1 211 ? 18.285 5.632 -1.897 1.00 76.31 211 MET A C 1
ATOM 1574 O O . MET A 1 211 ? 18.498 6.795 -1.549 1.00 76.31 211 MET A O 1
ATOM 1578 N N . PRO A 1 212 ? 17.628 5.356 -3.038 1.00 82.25 212 PRO A N 1
ATOM 1579 C CA . PRO A 1 212 ? 17.032 6.407 -3.856 1.00 82.25 212 PRO A CA 1
ATOM 1580 C C . PRO A 1 212 ? 15.868 7.084 -3.119 1.00 82.25 212 PRO A C 1
ATOM 1582 O O . PRO A 1 212 ? 15.192 6.457 -2.296 1.00 82.25 212 PRO A O 1
ATOM 1585 N N . LEU A 1 213 ? 15.590 8.350 -3.442 1.00 83.94 213 LEU A N 1
ATOM 1586 C CA . LEU A 1 213 ? 14.504 9.142 -2.848 1.00 83.94 213 LEU A CA 1
ATOM 1587 C C . LEU A 1 213 ? 13.158 8.400 -2.856 1.00 83.94 213 LEU A C 1
ATOM 1589 O O . LEU A 1 213 ? 12.427 8.414 -1.865 1.00 83.94 213 LEU A O 1
ATOM 1593 N N . GLY A 1 214 ? 12.842 7.700 -3.946 1.00 84.81 214 GLY A N 1
ATOM 1594 C CA . GLY A 1 214 ? 11.617 6.913 -4.050 1.00 84.81 214 GLY A CA 1
ATOM 1595 C C . GLY A 1 214 ? 11.516 5.798 -3.005 1.00 84.81 214 GLY A C 1
ATOM 1596 O O . GLY A 1 214 ? 10.444 5.587 -2.444 1.00 84.81 214 GLY A O 1
ATOM 1597 N N . ALA A 1 215 ? 12.624 5.124 -2.687 1.00 83.00 215 ALA A N 1
ATOM 1598 C CA . ALA A 1 215 ? 12.636 4.088 -1.656 1.00 83.00 215 ALA A CA 1
ATOM 1599 C C . ALA A 1 215 ? 12.434 4.685 -0.257 1.00 83.00 215 ALA A C 1
ATOM 1601 O O . ALA A 1 215 ? 11.735 4.093 0.562 1.00 83.00 215 ALA A O 1
ATOM 1602 N N . TRP A 1 216 ? 12.985 5.870 0.021 1.00 86.56 216 TRP A N 1
ATOM 1603 C CA . TRP A 1 216 ? 12.722 6.577 1.277 1.00 86.56 216 TRP A CA 1
ATOM 1604 C C . TRP A 1 216 ? 11.251 6.951 1.440 1.00 86.56 216 TRP A C 1
ATOM 1606 O O . TRP A 1 216 ? 10.687 6.742 2.512 1.00 86.56 216 TRP A O 1
ATOM 1616 N N . LEU A 1 217 ? 10.622 7.468 0.382 1.00 88.44 217 LEU A N 1
ATOM 1617 C CA . LEU A 1 217 ? 9.205 7.834 0.401 1.00 88.44 217 LEU A CA 1
ATOM 1618 C C . LEU A 1 217 ? 8.311 6.613 0.634 1.00 88.44 217 LEU A C 1
ATOM 1620 O O . LEU A 1 217 ? 7.438 6.650 1.499 1.00 88.44 217 LEU A O 1
ATOM 1624 N N . GLU A 1 218 ? 8.552 5.522 -0.092 1.00 88.12 218 GLU A N 1
ATOM 1625 C CA . GLU A 1 218 ? 7.774 4.288 0.036 1.00 88.12 218 GLU A CA 1
ATOM 1626 C C . GLU A 1 218 ? 7.906 3.672 1.433 1.00 88.12 218 GLU A C 1
ATOM 1628 O O . GLU A 1 218 ? 6.906 3.465 2.126 1.00 88.12 218 GLU A O 1
ATOM 1633 N N . ASN A 1 219 ? 9.143 3.448 1.884 1.00 87.69 219 ASN A N 1
ATOM 1634 C CA . ASN A 1 219 ? 9.414 2.862 3.195 1.00 87.69 219 ASN A CA 1
ATOM 1635 C C . ASN A 1 219 ? 8.933 3.774 4.332 1.00 87.69 219 ASN A C 1
ATOM 1637 O O . ASN A 1 219 ? 8.385 3.289 5.321 1.00 87.69 219 ASN A O 1
ATOM 1641 N N . GLY A 1 220 ? 9.076 5.093 4.185 1.00 90.56 220 GLY A N 1
ATOM 1642 C CA . GLY A 1 220 ? 8.592 6.074 5.154 1.00 90.56 220 GLY A CA 1
ATOM 1643 C C . GLY A 1 220 ? 7.072 6.042 5.307 1.00 90.56 220 GLY A C 1
ATOM 1644 O O . GLY A 1 220 ? 6.565 5.976 6.428 1.00 90.56 220 GLY A O 1
ATOM 1645 N N . LEU A 1 221 ? 6.331 6.024 4.195 1.00 91.19 221 LEU A N 1
ATOM 1646 C CA . LEU A 1 221 ? 4.867 5.944 4.211 1.00 91.19 221 LEU A CA 1
ATOM 1647 C C . LEU A 1 221 ? 4.372 4.624 4.813 1.00 91.19 221 LEU A C 1
ATOM 1649 O O . LEU A 1 221 ? 3.452 4.636 5.635 1.00 91.19 221 LEU A O 1
ATOM 1653 N N . LEU A 1 222 ? 5.005 3.500 4.468 1.00 90.81 222 LEU A N 1
ATOM 1654 C CA . LEU A 1 222 ? 4.686 2.201 5.061 1.00 90.81 222 LEU A CA 1
ATOM 1655 C C . LEU A 1 222 ? 4.972 2.175 6.568 1.00 90.81 222 LEU A C 1
ATOM 1657 O O . LEU A 1 222 ? 4.130 1.718 7.340 1.00 90.81 222 LEU A O 1
ATOM 1661 N N . ALA A 1 223 ? 6.114 2.710 7.006 1.00 92.25 223 ALA A N 1
ATOM 1662 C CA . ALA A 1 223 ? 6.472 2.783 8.421 1.00 92.25 223 ALA A CA 1
ATOM 1663 C C . ALA A 1 223 ? 5.473 3.629 9.226 1.00 92.25 223 ALA A C 1
ATOM 1665 O O . ALA A 1 223 ? 5.063 3.229 10.319 1.00 92.25 223 ALA A O 1
ATOM 1666 N N . VAL A 1 224 ? 5.014 4.760 8.675 1.00 93.06 224 VAL A N 1
ATOM 1667 C CA . VAL A 1 224 ? 3.930 5.556 9.275 1.00 93.06 224 VAL A CA 1
ATOM 1668 C C . VAL A 1 224 ? 2.656 4.722 9.393 1.00 93.06 224 VAL A C 1
ATOM 1670 O O . VAL A 1 224 ? 2.018 4.734 10.446 1.00 93.06 224 VAL A O 1
ATOM 1673 N N . LEU A 1 225 ? 2.296 3.966 8.356 1.00 91.56 225 LEU A N 1
ATOM 1674 C CA . LEU A 1 225 ? 1.094 3.138 8.372 1.00 91.56 225 LEU A CA 1
ATOM 1675 C C . LEU A 1 225 ? 1.154 2.045 9.447 1.00 91.56 225 LEU A C 1
ATOM 1677 O O . LEU A 1 225 ? 0.191 1.866 10.194 1.00 91.56 225 LEU A O 1
ATOM 1681 N N . VAL A 1 226 ? 2.301 1.369 9.577 1.00 92.38 226 VAL A N 1
ATOM 1682 C CA . VAL A 1 226 ? 2.569 0.393 10.645 1.00 92.38 226 VAL A CA 1
ATOM 1683 C C . VAL A 1 226 ? 2.409 1.053 12.011 1.00 92.38 226 VAL A C 1
ATOM 1685 O O . VAL A 1 226 ? 1.649 0.571 12.852 1.00 92.38 226 VAL A O 1
ATOM 1688 N N . ALA A 1 227 ? 3.066 2.194 12.232 1.00 92.62 227 ALA A N 1
ATOM 1689 C CA . ALA A 1 227 ? 3.010 2.902 13.507 1.00 92.62 227 ALA A CA 1
ATOM 1690 C C . ALA A 1 227 ? 1.577 3.324 13.873 1.00 92.62 227 ALA A C 1
ATOM 1692 O O . ALA A 1 227 ? 1.164 3.199 15.028 1.00 92.62 227 ALA A O 1
ATOM 1693 N N . LEU A 1 228 ? 0.795 3.796 12.901 1.00 91.38 228 LEU A N 1
ATOM 1694 C CA . LEU A 1 228 ? -0.598 4.188 13.112 1.00 91.38 228 LEU A CA 1
ATOM 1695 C C . LEU A 1 228 ? -1.528 2.985 13.303 1.00 91.38 228 LEU A C 1
ATOM 1697 O O . LEU A 1 228 ? -2.470 3.088 14.085 1.00 91.38 228 LEU A O 1
ATOM 1701 N N . GLY A 1 229 ? -1.269 1.853 12.650 1.00 86.81 229 GLY A N 1
ATOM 1702 C CA . GLY A 1 229 ? -2.043 0.624 12.837 1.00 86.81 229 GLY A CA 1
ATOM 1703 C C . GLY A 1 229 ? -1.811 -0.029 14.204 1.00 86.81 229 GLY A C 1
ATOM 1704 O O . GLY A 1 229 ? -2.750 -0.545 14.811 1.00 86.81 229 GLY A O 1
ATOM 1705 N N . LEU A 1 230 ? -0.585 0.051 14.733 1.00 88.19 230 LEU A N 1
ATOM 1706 C CA . LEU A 1 230 ? -0.213 -0.543 16.024 1.00 88.19 230 LEU A CA 1
ATOM 1707 C C . LEU A 1 230 ? -0.550 0.337 17.238 1.00 88.19 230 LEU A C 1
ATOM 1709 O O . LEU A 1 230 ? -0.724 -0.180 18.343 1.00 88.19 230 LEU A O 1
ATOM 1713 N N . ARG A 1 231 ? -0.669 1.660 17.072 1.00 86.38 231 ARG A N 1
ATOM 1714 C CA . ARG A 1 231 ? -1.019 2.574 18.174 1.00 86.38 231 ARG A CA 1
ATOM 1715 C C . ARG A 1 231 ? -2.452 2.332 18.664 1.00 86.38 231 ARG A C 1
ATOM 1717 O O . ARG A 1 231 ? -3.408 2.514 17.912 1.00 86.38 231 ARG A O 1
ATOM 1724 N N . GLY A 1 232 ? -2.618 1.972 19.938 1.00 65.75 232 GLY A N 1
ATOM 1725 C CA . GLY A 1 232 ? -3.933 1.873 20.586 1.00 65.75 232 GLY A CA 1
ATOM 1726 C C . GLY A 1 232 ? -4.679 3.218 20.619 1.00 65.75 232 GLY A C 1
ATOM 1727 O O . GLY A 1 232 ? -4.037 4.264 20.505 1.00 65.75 232 GLY A O 1
ATOM 1728 N N . PRO A 1 233 ? -6.020 3.220 20.748 1.00 60.34 233 PRO A N 1
ATOM 1729 C CA . PRO A 1 233 ? -6.792 4.455 20.796 1.00 60.34 233 PRO A CA 1
ATOM 1730 C C . PRO A 1 233 ? -6.312 5.347 21.956 1.00 60.34 233 PRO A C 1
ATOM 1732 O O . PRO A 1 233 ? -6.138 4.851 23.078 1.00 60.34 233 PRO A O 1
ATOM 1735 N N . PRO A 1 234 ? -6.098 6.653 21.720 1.00 56.66 234 PRO A N 1
ATOM 1736 C CA . PRO A 1 234 ? -5.792 7.600 22.783 1.00 56.66 234 PRO A CA 1
ATOM 1737 C C . PRO A 1 234 ? -7.033 7.748 23.677 1.00 56.66 234 PRO A C 1
ATOM 1739 O O . PRO A 1 234 ? -7.936 8.516 23.373 1.00 56.66 234 PRO A O 1
ATOM 1742 N N . GLY A 1 235 ? -7.125 6.948 24.743 1.00 53.41 235 GLY A N 1
ATOM 1743 C CA . GLY A 1 235 ? -8.266 7.006 25.666 1.00 53.41 235 GLY A CA 1
ATOM 1744 C C . GLY A 1 235 ? -8.335 5.927 26.749 1.00 53.41 235 GLY A C 1
ATOM 1745 O O . GLY A 1 235 ? -9.006 6.128 27.753 1.00 53.41 235 GLY A O 1
ATOM 1746 N N . ALA A 1 236 ? -7.613 4.809 26.626 1.00 49.97 236 ALA A N 1
ATOM 1747 C CA . ALA A 1 236 ? -7.716 3.719 27.607 1.00 49.97 236 ALA A CA 1
ATOM 1748 C C . ALA A 1 236 ? -6.913 3.925 28.914 1.00 49.97 236 ALA A C 1
ATOM 1750 O O . ALA A 1 236 ? -6.948 3.062 29.783 1.00 49.97 236 ALA A O 1
ATOM 1751 N N . ARG A 1 237 ? -6.182 5.039 29.080 1.00 53.34 237 ARG A N 1
ATOM 1752 C CA . ARG A 1 237 ? -5.346 5.287 30.277 1.00 53.34 237 ARG A CA 1
ATOM 1753 C C . ARG A 1 237 ? -6.022 6.106 31.390 1.00 53.34 237 ARG A C 1
ATOM 1755 O O . ARG A 1 237 ? -5.347 6.441 32.351 1.00 53.34 237 ARG A O 1
ATOM 1762 N N . GLY A 1 238 ? -7.310 6.443 31.276 1.00 47.75 238 GLY A N 1
ATOM 1763 C CA . GLY A 1 238 ? -7.934 7.467 32.135 1.00 47.75 238 GLY A CA 1
ATOM 1764 C C . GLY A 1 238 ? -9.168 7.075 32.951 1.00 47.75 238 GLY A C 1
ATOM 1765 O O . GLY A 1 238 ? -9.774 7.963 33.534 1.00 47.75 238 GLY A O 1
ATOM 1766 N N . ARG A 1 239 ? -9.585 5.804 33.003 1.00 50.44 239 ARG A N 1
ATOM 1767 C CA . ARG A 1 239 ? -10.634 5.370 33.946 1.00 50.44 239 ARG A CA 1
ATOM 1768 C C . ARG A 1 239 ? -10.092 4.271 34.842 1.00 50.44 239 ARG A C 1
ATOM 1770 O O . ARG A 1 239 ? -10.288 3.092 34.567 1.00 50.44 239 ARG A O 1
ATOM 1777 N N . GLN A 1 240 ? -9.373 4.678 35.880 1.00 43.81 240 GLN A N 1
ATOM 1778 C CA . GLN A 1 240 ? -9.411 3.923 37.125 1.00 43.81 240 GLN A CA 1
ATOM 1779 C C . GLN A 1 240 ? -10.603 4.466 37.937 1.00 43.81 240 GLN A C 1
ATOM 1781 O O . GLN A 1 240 ? -10.799 5.684 37.913 1.00 43.81 240 GLN A O 1
ATOM 1786 N N . PRO A 1 241 ? -11.449 3.586 38.503 1.00 60.41 241 PRO A N 1
ATOM 1787 C CA . PRO A 1 241 ? -12.571 3.978 39.353 1.00 60.41 241 PRO A CA 1
ATOM 1788 C C . PRO A 1 241 ? -12.108 4.651 40.648 1.00 60.41 241 PRO A C 1
ATOM 1790 O O . PRO A 1 241 ? -10.975 4.357 41.094 1.00 60.41 241 PRO A O 1
#

Foldseek 3Di:
DDDDDDDDDDDPPPPPPPCPPVVVVVVVLVVVLVVLVVVLVVLLVVLVVLLCCLVVLDDDDDDVPDDDAPLVNVLVSLLSNLLSLLLSLLSNLLSVDVLCNVVSVLLSVLSVLLSVLVSLVSVVVSPPPVVVVCVVVVVVVVSVVVNVVSLVVLVVSLVVLVVCLVVVVVRDDPLSSLLSVLSSQLSVLSSVVSVCPVVVVVQQQPDDDNGGVSSCSSSVSSVSSSVSSPDDDPPPPPDDD

Organism: NCBI:txid2707176

Radius of gyration: 26.61 Å; chains: 1; bounding box: 57×62×102 Å